Protein AF-0000000080313855 (afdb_homodimer)

pLDDT: mean 73.98, std 28.25, range [21.14, 98.88]

Secondary structure (DSSP, 8-state):
-------SS-HHHHHHHHHHHTTTTT-EETTEEHHHHHHHHHHHHHHHHHHHHHHHHHHHHHHHHHHHHHHHHHHHHHHHHHHHHHTTT-HHHHHHHHHHHHHHHHHHHHS--HHHHHHHSS-----------------------------------------/-------SS-HHHHHHHHHHHTTTTT-EETTEEHHHHHHHHHHHHHHHHHHHHHHHHHHHHHHHHHHHHHHHHHHHHHHHHHHHHHTTT-HHHHHHHHHHHHHHHHHHHHS--HHHHHHHSS-----------------------------------------

Organism: NCBI:txid927083

Foldseek 3Di:
DPPPVPQQDDPVLVVVLVCLVPPVVPPDDPPDHNVVSVVVSVVSVVVVVVVVVVVVVVVVVVVVVVVVVVVVVVVVVVVLVVQCVVCVVPVVSNVVSVVVVVVVVVVVVVPPCPVVVVVVPPPPPPPDPDPPPDPPPPDPPDCPVDPPPPDDPPDDPDDDDDD/DPPPVPQQDDPVLVVVLVCLVPVVVPPDDPPDHNVVSVVVSVVSVVVVVVVVVVVVVVVVVVVVVVVVVVVVVVVVVVVLVVQCVVCVVPVVSNVVSVVVVVVVVVVVVPPPCPVVVVVVPVPPPPDDPDPPPDPPPPDPPPPPPDPPPPDDDDDPPDDDDDD

Solvent-accessible surface area (backbone atoms only — not comparable to full-atom values): 19499 Å² total; per-residue (Å²): 132,78,73,74,72,70,70,84,64,54,68,61,37,48,54,43,49,52,43,24,67,50,89,35,48,88,49,76,51,98,90,46,37,42,68,59,52,51,50,36,50,51,50,31,54,50,29,46,51,49,30,51,50,24,50,51,47,32,52,52,26,50,52,48,33,51,52,32,47,51,52,35,46,52,51,28,53,50,49,50,55,51,48,53,63,72,22,66,89,33,66,74,55,34,51,54,51,50,56,52,51,52,52,45,54,51,49,57,64,65,43,70,58,57,61,51,52,50,56,65,65,42,74,72,73,79,70,76,80,75,77,79,72,74,80,68,83,70,73,82,76,78,78,67,77,70,81,77,78,80,79,76,84,68,84,75,77,82,73,83,71,87,134,132,76,73,73,71,71,71,86,64,53,69,59,38,50,54,43,50,49,43,26,69,49,91,35,46,87,49,76,50,100,91,48,37,41,69,59,53,50,49,37,50,50,51,30,54,51,29,46,51,51,31,52,50,24,51,52,46,32,54,52,27,51,52,47,33,51,52,32,47,51,51,35,45,53,50,28,52,51,49,50,57,52,47,55,64,74,22,66,88,32,68,75,56,33,52,53,49,51,55,50,51,51,52,46,54,51,48,59,65,65,43,69,58,59,61,50,50,51,58,66,63,42,75,73,73,78,70,76,78,76,76,79,71,73,78,69,82,70,71,81,75,77,79,62,81,70,80,77,74,80,82,79,86,72,85,66,87,74,77,88,81,87,129

Radius of gyration: 46.88 Å; Cα contacts (8 Å, |Δi|>4): 183; chains: 2; bounding box: 60×140×154 Å

Sequence (326 aa):
MHDDIRDPVPALAREILDLYRGPLTDVRFPDLDRAILETAEAELIEAQRTLEAAERALEAARAVVAERTATLTAKAQRGLSYAKVFTEDQPELRERVTAIAALASVVRRAEPARDEAAAANAPKKRGRPRKIREEDGGAPLFADGAPSTDLEVDGELADSEAAMHDDIRDPVPALAREILDLYRGPLTDVRFPDLDRAILETAEAELIEAQRTLEAAERALEAARAVVAERTATLTAKAQRGLSYAKVFTEDQPELRERVTAIAALASVVRRAEPARDEAAAANAPKKRGRPRKIREEDGGAPLFADGAPSTDLEVDGELADSEAA

Structure (mmCIF, N/CA/C/O backbone):
data_AF-0000000080313855-model_v1
#
loop_
_entity.id
_entity.type
_entity.pdbx_description
1 polymer 'Uncharacterized protein'
#
loop_
_atom_site.group_PDB
_atom_site.id
_atom_site.type_symbol
_atom_site.label_atom_id
_atom_site.label_alt_id
_atom_site.label_comp_id
_atom_site.label_asym_id
_atom_site.label_entity_id
_atom_site.label_seq_id
_atom_site.pdbx_PDB_ins_code
_atom_site.Cartn_x
_atom_site.Cartn_y
_atom_site.Cartn_z
_atom_site.occupancy
_atom_site.B_iso_or_equiv
_atom_site.auth_seq_id
_atom_site.auth_comp_id
_atom_site.auth_asym_id
_atom_site.auth_atom_id
_atom_site.pdbx_PDB_model_num
ATOM 1 N N . MET A 1 1 ? 0.826 -16.688 16.984 1 27.77 1 MET A N 1
ATOM 2 C CA . MET A 1 1 ? 0.019 -16.156 15.891 1 27.77 1 MET A CA 1
ATOM 3 C C . MET A 1 1 ? 0.63 -16.516 14.539 1 27.77 1 MET A C 1
ATOM 5 O O . MET A 1 1 ? 1.73 -16.062 14.219 1 27.77 1 MET A O 1
ATOM 9 N N . HIS A 1 2 ? 0.758 -17.766 14.242 1 35.75 2 HIS A N 1
ATOM 10 C CA . HIS A 1 2 ? 1.287 -18.391 13.023 1 35.75 2 HIS A CA 1
ATOM 11 C C . HIS A 1 2 ? 0.769 -17.672 11.781 1 35.75 2 HIS A C 1
ATOM 13 O O . HIS A 1 2 ? -0.438 -17.656 11.523 1 35.75 2 HIS A O 1
ATOM 19 N N . ASP A 1 3 ? 1.179 -16.562 11.453 1 40.47 3 ASP A N 1
ATOM 20 C CA . ASP A 1 3 ? 0.863 -15.906 10.188 1 40.47 3 ASP A CA 1
ATOM 21 C C . ASP A 1 3 ? 0.691 -16.938 9.07 1 40.47 3 ASP A C 1
ATOM 23 O O . ASP A 1 3 ? 1.632 -17.656 8.727 1 40.47 3 ASP A O 1
ATOM 27 N N . ASP A 1 4 ? -0.34 -17.719 9.094 1 44.72 4 ASP A N 1
ATOM 28 C CA . ASP A 1 4 ? -0.689 -18.656 8.023 1 44.72 4 ASP A CA 1
ATOM 29 C C . ASP A 1 4 ? -0.249 -18.125 6.664 1 44.72 4 ASP A C 1
ATOM 31 O O . ASP A 1 4 ? -0.925 -17.281 6.074 1 44.72 4 ASP A O 1
ATOM 35 N N . ILE A 1 5 ? 1.008 -17.828 6.609 1 51.75 5 ILE A N 1
ATOM 36 C CA . ILE A 1 5 ? 1.56 -17.344 5.348 1 51.75 5 ILE A CA 1
ATOM 37 C C . ILE A 1 5 ? 1 -18.156 4.188 1 51.75 5 ILE A C 1
ATOM 39 O O . ILE A 1 5 ? 1.322 -19.344 4.043 1 51.75 5 ILE A O 1
ATOM 43 N N . ARG A 1 6 ? -0.208 -17.938 3.801 1 62.41 6 ARG A N 1
ATOM 44 C CA . ARG A 1 6 ? -0.879 -18.578 2.674 1 62.41 6 ARG A CA 1
ATOM 45 C C . ARG A 1 6 ? 0.07 -18.734 1.49 1 62.41 6 ARG A C 1
ATOM 47 O O . ARG A 1 6 ? 0.785 -17.797 1.131 1 62.41 6 ARG A O 1
ATOM 54 N N . ASP A 1 7 ? 0.397 -19.891 1.148 1 81.44 7 ASP A N 1
ATOM 55 C CA . ASP A 1 7 ? 1.161 -20.25 -0.039 1 81.44 7 ASP A CA 1
ATOM 56 C C . ASP A 1 7 ? 0.667 -19.5 -1.27 1 81.44 7 ASP A C 1
ATOM 58 O O . ASP A 1 7 ? -0.501 -19.609 -1.647 1 81.44 7 ASP A O 1
ATOM 62 N N . PRO A 1 8 ? 1.567 -18.734 -1.81 1 89.12 8 PRO A N 1
ATOM 63 C CA . PRO A 1 8 ? 1.152 -17.938 -2.963 1 89.12 8 PRO A CA 1
ATOM 64 C C . PRO A 1 8 ? 0.889 -18.781 -4.207 1 89.12 8 PRO A C 1
ATOM 66 O O . PRO A 1 8 ? 0.303 -18.297 -5.176 1 89.12 8 PRO A O 1
ATOM 69 N N . VAL A 1 9 ? 1.312 -19.969 -4.129 1 95.81 9 VAL A N 1
ATOM 70 C CA . VAL A 1 9 ? 1.218 -20.828 -5.309 1 95.81 9 VAL A CA 1
ATOM 71 C C . VAL A 1 9 ? -0.155 -21.484 -5.359 1 95.81 9 VAL A C 1
ATOM 73 O O . VAL A 1 9 ? -0.553 -22.172 -4.418 1 95.81 9 VAL A O 1
ATOM 76 N N . PRO A 1 10 ? -0.864 -21.281 -6.531 1 93.06 10 PRO A N 1
ATOM 77 C CA . PRO A 1 10 ? -2.18 -21.906 -6.664 1 93.06 10 PRO A CA 1
ATOM 78 C C . PRO A 1 10 ? -2.125 -23.422 -6.527 1 93.06 10 PRO A C 1
ATOM 80 O O . PRO A 1 10 ? -1.121 -24.047 -6.887 1 93.06 10 PRO A O 1
ATOM 83 N N . ALA A 1 11 ? -3.172 -23.969 -6.172 1 91.19 11 ALA A N 1
ATOM 84 C CA . ALA A 1 11 ? -3.238 -25.391 -5.848 1 91.19 11 ALA A CA 1
ATOM 85 C C . ALA A 1 11 ? -2.873 -26.25 -7.051 1 91.19 11 ALA A C 1
ATOM 87 O O . ALA A 1 11 ? -2.078 -27.188 -6.938 1 91.19 11 ALA A O 1
ATOM 88 N N . LEU A 1 12 ? -3.453 -25.969 -8.203 1 91.38 12 LEU A N 1
ATOM 89 C CA . LEU A 1 12 ? -3.148 -26.734 -9.406 1 91.38 12 LEU A CA 1
ATOM 90 C C . LEU A 1 12 ? -1.656 -26.688 -9.719 1 91.38 12 LEU A C 1
ATOM 92 O O . LEU A 1 12 ? -1.043 -27.703 -10.016 1 91.38 12 LEU A O 1
ATOM 96 N N . ALA A 1 13 ? -1.15 -25.469 -9.648 1 95.81 13 ALA A N 1
ATOM 97 C CA . ALA A 1 13 ? 0.263 -25.297 -9.969 1 95.81 13 ALA A CA 1
ATOM 98 C C . ALA A 1 13 ? 1.147 -26.062 -8.992 1 95.81 13 ALA A C 1
ATOM 100 O O . ALA A 1 13 ? 2.162 -26.641 -9.391 1 95.81 13 ALA A O 1
ATOM 101 N N . ARG A 1 14 ? 0.775 -26.172 -7.762 1 95.81 14 ARG A N 1
ATOM 102 C CA . ARG A 1 14 ? 1.522 -26.922 -6.762 1 95.81 14 ARG A CA 1
ATOM 103 C C . ARG A 1 14 ? 1.554 -28.406 -7.109 1 95.81 14 ARG A C 1
ATOM 105 O O . ARG A 1 14 ? 2.607 -29.047 -7.047 1 95.81 14 ARG A O 1
ATOM 112 N N . GLU A 1 15 ? 0.391 -28.859 -7.5 1 95.75 15 GLU A N 1
ATOM 113 C CA . GLU A 1 15 ? 0.298 -30.281 -7.855 1 95.75 15 GLU A CA 1
ATOM 114 C C . GLU A 1 15 ? 1.136 -30.594 -9.094 1 95.75 15 GLU A C 1
ATOM 116 O O . GLU A 1 15 ? 1.811 -31.625 -9.148 1 95.75 15 GLU A O 1
ATOM 121 N N . ILE A 1 16 ? 1.085 -29.672 -10.047 1 97.06 16 ILE A N 1
ATOM 122 C CA . ILE A 1 16 ? 1.832 -29.891 -11.281 1 97.06 16 ILE A CA 1
ATOM 123 C C . ILE A 1 16 ? 3.33 -29.781 -11 1 97.06 16 ILE A C 1
ATOM 125 O O . ILE A 1 16 ? 4.117 -30.578 -11.516 1 97.06 16 ILE A O 1
ATOM 129 N N . LEU A 1 17 ? 3.691 -28.891 -10.18 1 97.62 17 LEU A N 1
ATOM 130 C CA . LEU A 1 17 ? 5.09 -28.75 -9.781 1 97.62 17 LEU A CA 1
ATOM 131 C C . LEU A 1 17 ? 5.578 -30.031 -9.094 1 97.62 17 LEU A C 1
ATOM 133 O O . LEU A 1 17 ? 6.664 -30.531 -9.398 1 97.62 17 LEU A O 1
ATOM 137 N N . ASP A 1 18 ? 4.801 -30.609 -8.234 1 97.38 18 ASP A N 1
ATOM 138 C CA . ASP A 1 18 ? 5.152 -31.844 -7.535 1 97.38 18 ASP A CA 1
ATOM 139 C C . ASP A 1 18 ? 5.301 -33 -8.516 1 97.38 18 ASP A C 1
ATOM 141 O O . ASP A 1 18 ? 6.203 -33.844 -8.375 1 97.38 18 ASP A O 1
ATOM 145 N N . LEU A 1 19 ? 4.441 -33.062 -9.508 1 97.31 19 LEU A N 1
ATOM 146 C CA . LEU A 1 19 ? 4.508 -34.094 -10.531 1 97.31 19 LEU A CA 1
ATOM 147 C C . LEU A 1 19 ? 5.82 -34 -11.305 1 97.31 19 LEU A C 1
ATOM 149 O O . LEU A 1 19 ? 6.5 -35.031 -11.492 1 97.31 19 LEU A O 1
ATOM 153 N N . TYR A 1 20 ? 6.234 -32.812 -11.664 1 97.75 20 TYR A N 1
ATOM 154 C CA . TYR A 1 20 ? 7.418 -32.625 -12.492 1 97.75 20 TYR A CA 1
ATOM 155 C C . TYR A 1 20 ? 8.688 -32.656 -11.656 1 97.75 20 TYR A C 1
ATOM 157 O O . TYR A 1 20 ? 9.781 -32.906 -12.18 1 97.75 20 TYR A O 1
ATOM 165 N N . ARG A 1 21 ? 8.578 -32.531 -10.297 1 97.62 21 ARG A N 1
ATOM 166 C CA . ARG A 1 21 ? 9.711 -32.656 -9.383 1 97.62 21 ARG A CA 1
ATOM 167 C C . ARG A 1 21 ? 9.922 -34.125 -8.992 1 97.62 21 ARG A C 1
ATOM 169 O O . ARG A 1 21 ? 10.992 -34.469 -8.508 1 97.62 21 ARG A O 1
ATOM 176 N N . GLY A 1 22 ? 8.953 -34.906 -9.203 1 96.25 22 GLY A N 1
ATOM 177 C CA . GLY A 1 22 ? 8.984 -36.312 -8.789 1 96.25 22 GLY A CA 1
ATOM 178 C C . GLY A 1 22 ? 9.016 -37.281 -9.961 1 96.25 22 GLY A C 1
ATOM 179 O O . GLY A 1 22 ? 10.062 -37.5 -10.57 1 96.25 22 GLY A O 1
ATOM 180 N N . PRO A 1 23 ? 7.832 -37.781 -10.328 1 95.38 23 PRO A N 1
ATOM 181 C CA . PRO A 1 23 ? 7.773 -38.844 -11.336 1 95.38 23 PRO A CA 1
ATOM 182 C C . PRO A 1 23 ? 8.227 -38.375 -12.719 1 95.38 23 PRO A C 1
ATOM 184 O O . PRO A 1 23 ? 8.719 -39.156 -13.523 1 95.38 23 PRO A O 1
ATOM 187 N N . LEU A 1 24 ? 8.086 -37.062 -12.977 1 96.31 24 LEU A N 1
ATOM 188 C CA . LEU A 1 24 ? 8.398 -36.562 -14.312 1 96.31 24 LEU A CA 1
ATOM 189 C C . LEU A 1 24 ? 9.648 -35.688 -14.281 1 96.31 24 LEU A C 1
ATOM 191 O O . LEU A 1 24 ? 9.805 -34.812 -15.125 1 96.31 24 LEU A O 1
ATOM 195 N N . THR A 1 25 ? 10.484 -35.875 -13.289 1 96.19 25 THR A N 1
ATOM 196 C CA . THR A 1 25 ? 11.641 -35 -13.031 1 96.19 25 THR A CA 1
ATOM 197 C C . THR A 1 25 ? 12.547 -34.938 -14.266 1 96.19 25 THR A C 1
ATOM 199 O O . THR A 1 25 ? 13.133 -33.906 -14.555 1 96.19 25 THR A O 1
ATOM 202 N N . ASP A 1 26 ? 12.594 -36.031 -15.102 1 95.19 26 ASP A N 1
ATOM 203 C CA . ASP A 1 26 ? 13.547 -36.094 -16.203 1 95.19 26 ASP A CA 1
ATOM 204 C C . ASP A 1 26 ? 12.844 -35.938 -17.547 1 95.19 26 ASP A C 1
ATOM 206 O O . ASP A 1 26 ? 13.477 -36.094 -18.594 1 95.19 26 ASP A O 1
ATOM 210 N N . VAL A 1 27 ? 11.539 -35.625 -17.5 1 94.88 27 VAL A N 1
ATOM 211 C CA . VAL A 1 27 ? 10.758 -35.5 -18.719 1 94.88 27 VAL A CA 1
ATOM 212 C C . VAL A 1 27 ? 10.852 -34.062 -19.234 1 94.88 27 VAL A C 1
ATOM 214 O O . VAL A 1 27 ? 10.781 -33.125 -18.453 1 94.88 27 VAL A O 1
ATOM 217 N N . ARG A 1 28 ? 11.07 -33.969 -20.531 1 96.31 28 ARG A N 1
ATOM 218 C CA . ARG A 1 28 ? 11.141 -32.688 -21.203 1 96.31 28 ARG A CA 1
ATOM 219 C C . ARG A 1 28 ? 10.164 -32.625 -22.375 1 96.31 28 ARG A C 1
ATOM 221 O O . ARG A 1 28 ? 10.117 -33.531 -23.203 1 96.31 28 ARG A O 1
ATOM 228 N N . PHE A 1 29 ? 9.375 -31.531 -22.312 1 96.25 29 PHE A N 1
ATOM 229 C CA . PHE A 1 29 ? 8.484 -31.234 -23.438 1 96.25 29 PHE A CA 1
ATOM 230 C C . PHE A 1 29 ? 8.984 -30.031 -24.219 1 96.25 29 PHE A C 1
ATOM 232 O O . PHE A 1 29 ? 9.883 -29.312 -23.766 1 96.25 29 PHE A O 1
ATOM 239 N N . PRO A 1 30 ? 8.594 -29.859 -25.469 1 93.38 30 PRO A N 1
ATOM 240 C CA . PRO A 1 30 ? 9.125 -28.812 -26.344 1 93.38 30 PRO A CA 1
ATOM 241 C C . PRO A 1 30 ? 9.156 -27.453 -25.656 1 93.38 30 PRO A C 1
ATOM 243 O O . PRO A 1 30 ? 10.133 -26.703 -25.797 1 93.38 30 PRO A O 1
ATOM 246 N N . ASP A 1 31 ? 8.117 -27.031 -24.828 1 95.06 31 ASP A N 1
ATOM 247 C CA . ASP A 1 31 ? 8.055 -25.688 -24.266 1 95.06 31 ASP A CA 1
ATOM 248 C C . ASP A 1 31 ? 7.84 -25.719 -22.766 1 95.06 31 ASP A C 1
ATOM 250 O O . ASP A 1 31 ? 7.41 -24.734 -22.156 1 95.06 31 ASP A O 1
ATOM 254 N N . LEU A 1 32 ? 8.164 -26.953 -22.234 1 97.75 32 LEU A N 1
ATOM 255 C CA . LEU A 1 32 ? 7.875 -27.062 -20.812 1 97.75 32 LEU A CA 1
ATOM 256 C C . LEU A 1 32 ? 8.68 -28.188 -20.172 1 97.75 32 LEU A C 1
ATOM 258 O O . LEU A 1 32 ? 8.719 -29.297 -20.703 1 97.75 32 LEU A O 1
ATOM 262 N N . ASP A 1 33 ? 9.344 -27.922 -19.109 1 96.94 33 ASP A N 1
ATOM 263 C CA . ASP A 1 33 ? 9.969 -28.906 -18.25 1 96.94 33 ASP A CA 1
ATOM 264 C C . ASP A 1 33 ? 10 -28.422 -16.797 1 96.94 33 ASP A C 1
ATOM 266 O O . ASP A 1 33 ? 9.391 -27.406 -16.453 1 96.94 33 ASP A O 1
ATOM 270 N N . ARG A 1 34 ? 10.602 -29.172 -15.977 1 97.75 34 ARG A N 1
ATOM 271 C CA . ARG A 1 34 ? 10.656 -28.859 -14.555 1 97.75 34 ARG A CA 1
ATOM 272 C C . ARG A 1 34 ? 11.297 -27.5 -14.32 1 97.75 34 ARG A C 1
ATOM 274 O O . ARG A 1 34 ? 10.781 -26.688 -13.539 1 97.75 34 ARG A O 1
ATOM 281 N N . ALA A 1 35 ? 12.383 -27.219 -15.039 1 98.12 35 ALA A N 1
ATOM 282 C CA . ALA A 1 35 ? 13.125 -25.984 -14.828 1 98.12 35 ALA A CA 1
ATOM 283 C C . ALA A 1 35 ? 12.281 -24.75 -15.18 1 98.12 35 ALA A C 1
ATOM 285 O O . ALA A 1 35 ? 12.344 -23.734 -14.5 1 98.12 35 ALA A O 1
ATOM 286 N N . ILE A 1 36 ? 11.516 -24.828 -16.234 1 98.56 36 ILE A N 1
ATOM 287 C CA . ILE A 1 36 ? 10.648 -23.734 -16.672 1 98.56 36 ILE A CA 1
ATOM 288 C C . ILE A 1 36 ? 9.562 -23.484 -15.625 1 98.56 36 ILE A C 1
ATOM 290 O O . ILE A 1 36 ? 9.281 -22.344 -15.266 1 98.56 36 ILE A O 1
ATOM 294 N N . LEU A 1 37 ? 8.992 -24.516 -15.102 1 98.62 37 LEU A N 1
ATOM 295 C CA . LEU A 1 37 ? 7.965 -24.406 -14.07 1 98.62 37 LEU A CA 1
ATOM 296 C C . LEU A 1 37 ? 8.547 -23.828 -12.789 1 98.62 37 LEU A C 1
ATOM 298 O O . LEU A 1 37 ? 7.938 -22.953 -12.172 1 98.62 37 LEU A O 1
ATOM 302 N N . GLU A 1 38 ? 9.703 -24.266 -12.43 1 98.5 38 GLU A N 1
ATOM 303 C CA . GLU A 1 38 ? 10.344 -23.797 -11.211 1 98.5 38 GLU A CA 1
ATOM 304 C C . GLU A 1 38 ? 10.742 -22.328 -11.328 1 98.5 38 GLU A C 1
ATOM 306 O O . GLU A 1 38 ? 10.68 -21.578 -10.344 1 98.5 38 GLU A O 1
ATOM 311 N N . THR A 1 39 ? 11.117 -21.938 -12.508 1 98.69 39 THR A N 1
ATOM 312 C CA . THR A 1 39 ? 11.438 -20.531 -12.727 1 98.69 39 THR A CA 1
ATOM 313 C C . THR A 1 39 ? 10.188 -19.672 -12.562 1 98.69 39 THR A C 1
ATOM 315 O O . THR A 1 39 ? 10.234 -18.609 -11.914 1 98.69 39 THR A O 1
ATOM 318 N N . ALA A 1 40 ? 9.109 -20.156 -13.102 1 98.62 40 ALA A N 1
ATOM 319 C CA . ALA A 1 40 ? 7.852 -19.422 -12.969 1 98.62 40 ALA A CA 1
ATOM 320 C C . ALA A 1 40 ? 7.406 -19.359 -11.516 1 98.62 40 ALA A C 1
ATOM 322 O O . ALA A 1 40 ? 6.91 -18.312 -11.055 1 98.62 40 ALA A O 1
ATOM 323 N N . GLU A 1 41 ? 7.57 -20.391 -10.797 1 98.5 41 GLU A N 1
ATOM 324 C CA . GLU A 1 41 ? 7.27 -20.422 -9.375 1 98.5 41 GLU A CA 1
ATOM 325 C C . GLU A 1 41 ? 8.117 -19.391 -8.609 1 98.5 41 GLU A C 1
ATOM 327 O O . GLU A 1 41 ? 7.598 -18.641 -7.793 1 98.5 41 GLU A O 1
ATOM 332 N N . ALA A 1 42 ? 9.375 -19.406 -8.914 1 98.56 42 ALA A N 1
ATOM 333 C CA . ALA A 1 42 ? 10.305 -18.5 -8.25 1 98.56 42 ALA A CA 1
ATOM 334 C C . ALA A 1 42 ? 9.938 -17.047 -8.531 1 98.56 42 ALA A C 1
ATOM 336 O O . ALA A 1 42 ? 10.031 -16.188 -7.645 1 98.56 42 ALA A O 1
ATOM 337 N N . GLU A 1 43 ? 9.555 -16.812 -9.75 1 98.75 43 GLU A N 1
ATOM 338 C CA . GLU A 1 43 ? 9.148 -15.453 -10.117 1 98.75 43 GLU A CA 1
ATOM 339 C C . GLU A 1 43 ? 7.914 -15.016 -9.336 1 98.75 43 GLU A C 1
ATOM 341 O O . GLU A 1 43 ? 7.816 -13.859 -8.922 1 98.75 43 GLU A O 1
ATOM 346 N N . LEU A 1 44 ? 6.988 -15.93 -9.102 1 98.69 44 LEU A N 1
ATOM 347 C CA . LEU A 1 44 ? 5.793 -15.609 -8.328 1 98.69 44 LEU A CA 1
ATOM 348 C C . LEU A 1 44 ? 6.148 -15.344 -6.871 1 98.69 44 LEU A C 1
ATOM 350 O O . LEU A 1 44 ? 5.645 -14.391 -6.27 1 98.69 44 LEU A O 1
ATOM 354 N N . ILE A 1 45 ? 7 -16.109 -6.355 1 98.31 45 ILE A N 1
ATOM 355 C CA . ILE A 1 45 ? 7.402 -15.969 -4.961 1 98.31 45 ILE A CA 1
ATOM 356 C C . ILE A 1 45 ? 8.109 -14.633 -4.766 1 98.31 45 ILE A C 1
ATOM 358 O O . ILE A 1 45 ? 7.855 -13.922 -3.791 1 98.31 45 ILE A O 1
ATOM 362 N N . GLU A 1 46 ? 8.906 -14.266 -5.758 1 98.44 46 GLU A N 1
ATOM 363 C CA . GLU A 1 46 ? 9.602 -12.984 -5.699 1 98.44 46 GLU A CA 1
ATOM 364 C C . GLU A 1 46 ? 8.617 -11.82 -5.801 1 98.44 46 GLU A C 1
ATOM 366 O O . GLU A 1 46 ? 8.758 -10.82 -5.102 1 98.44 46 GLU A O 1
ATOM 371 N N . ALA A 1 47 ? 7.672 -12 -6.656 1 98.56 47 ALA A N 1
ATOM 372 C CA . ALA A 1 47 ? 6.648 -10.969 -6.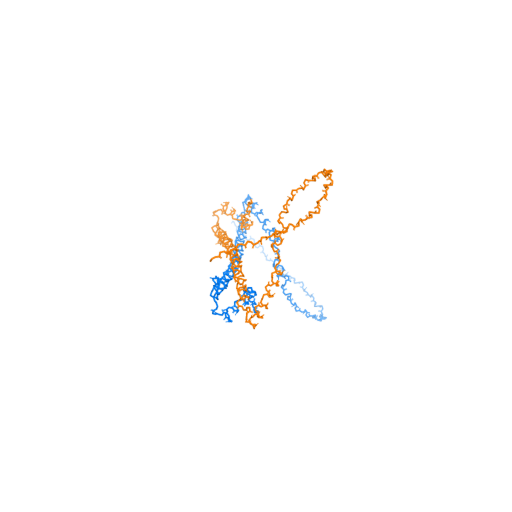797 1 98.56 47 ALA A CA 1
ATOM 373 C C . ALA A 1 47 ? 5.863 -10.789 -5.5 1 98.56 47 ALA A C 1
ATOM 375 O O . ALA A 1 47 ? 5.539 -9.664 -5.113 1 98.56 47 ALA A O 1
ATOM 376 N N . GLN A 1 48 ? 5.625 -11.875 -4.855 1 98.25 48 GLN A N 1
ATOM 377 C CA . GLN A 1 48 ? 4.895 -11.828 -3.592 1 98.25 48 GLN A CA 1
ATOM 378 C C . GLN A 1 48 ? 5.707 -11.109 -2.516 1 98.25 48 GLN A C 1
ATOM 380 O O . GLN A 1 48 ? 5.156 -10.359 -1.713 1 98.25 48 GLN A O 1
ATOM 385 N N . ARG A 1 49 ? 6.949 -11.375 -2.52 1 98.31 49 ARG A N 1
ATOM 386 C CA . ARG A 1 49 ? 7.828 -10.688 -1.577 1 98.31 49 ARG A CA 1
ATOM 387 C C . ARG A 1 49 ? 7.828 -9.18 -1.828 1 98.31 49 ARG A C 1
ATOM 389 O O . ARG A 1 49 ? 7.777 -8.391 -0.884 1 98.31 49 ARG A O 1
ATOM 396 N N . THR A 1 50 ? 7.855 -8.789 -3.053 1 98.62 50 THR A N 1
ATOM 397 C CA . THR A 1 50 ? 7.801 -7.379 -3.426 1 98.62 50 THR A CA 1
ATOM 398 C C . THR A 1 50 ? 6.48 -6.754 -2.986 1 98.62 50 THR A C 1
ATOM 400 O O . THR A 1 50 ? 6.453 -5.613 -2.523 1 98.62 50 THR A O 1
ATOM 403 N N . LEU A 1 51 ? 5.41 -7.488 -3.139 1 98.69 51 LEU A N 1
ATOM 404 C CA . LEU A 1 51 ? 4.094 -7.023 -2.709 1 98.69 51 LEU A CA 1
ATOM 405 C C . LEU A 1 51 ? 4.066 -6.785 -1.202 1 98.69 51 LEU A C 1
ATOM 407 O O . LEU A 1 51 ? 3.59 -5.746 -0.74 1 98.69 51 LEU A O 1
ATOM 411 N N . GLU A 1 52 ? 4.637 -7.664 -0.495 1 98 52 GLU A N 1
ATOM 412 C CA . GLU A 1 52 ? 4.668 -7.551 0.96 1 98 52 GLU A CA 1
ATOM 413 C C . GLU A 1 52 ? 5.5 -6.352 1.402 1 98 52 GLU A C 1
ATOM 415 O O . GLU A 1 52 ? 5.113 -5.629 2.326 1 98 52 GLU A O 1
ATOM 420 N N . ALA A 1 53 ? 6.551 -6.145 0.699 1 98.69 53 ALA A N 1
ATOM 421 C CA . ALA A 1 53 ? 7.398 -4.992 0.997 1 98.69 53 ALA A CA 1
ATOM 422 C C . ALA A 1 53 ? 6.672 -3.684 0.7 1 98.69 53 ALA A C 1
ATOM 424 O O . ALA A 1 53 ? 6.777 -2.719 1.461 1 98.69 53 ALA A O 1
ATOM 425 N N . ALA A 1 54 ? 5.965 -3.703 -0.381 1 98.75 54 ALA A N 1
ATOM 426 C CA . ALA A 1 54 ? 5.191 -2.52 -0.748 1 98.75 54 ALA A CA 1
ATOM 427 C C . ALA A 1 54 ? 4.094 -2.242 0.275 1 98.75 54 ALA A C 1
ATOM 429 O O . ALA A 1 54 ? 3.812 -1.086 0.599 1 98.75 54 ALA A O 1
ATOM 430 N N . GLU A 1 55 ? 3.504 -3.285 0.784 1 98.75 55 GLU A N 1
ATOM 431 C CA . GLU A 1 55 ? 2.482 -3.15 1.818 1 98.75 55 GLU A CA 1
ATOM 432 C C . GLU A 1 55 ? 3.062 -2.545 3.094 1 98.75 55 GLU A C 1
ATOM 434 O O . GLU A 1 55 ? 2.477 -1.631 3.676 1 98.75 55 GLU A O 1
ATOM 439 N N . ARG A 1 56 ? 4.199 -3.016 3.455 1 98.75 56 ARG A N 1
ATOM 440 C CA . ARG A 1 56 ? 4.859 -2.49 4.645 1 98.75 56 ARG A CA 1
ATOM 441 C C . ARG A 1 56 ? 5.266 -1.034 4.445 1 98.75 56 ARG A C 1
ATOM 443 O O . ARG A 1 56 ? 5.129 -0.215 5.355 1 98.75 56 ARG A O 1
ATOM 450 N N . ALA A 1 57 ? 5.707 -0.725 3.254 1 98.81 57 ALA A N 1
ATOM 451 C CA . ALA A 1 57 ? 6.105 0.645 2.943 1 98.81 57 ALA A CA 1
ATOM 452 C C . ALA A 1 57 ? 4.914 1.595 3.02 1 98.81 57 ALA A C 1
ATOM 454 O O . ALA A 1 57 ? 5.039 2.719 3.512 1 98.81 57 ALA A O 1
ATOM 455 N N . LEU A 1 58 ? 3.764 1.137 2.555 1 98.81 58 LEU A N 1
ATOM 456 C CA . LEU A 1 58 ? 2.551 1.948 2.605 1 98.81 58 LEU A CA 1
ATOM 457 C C . LEU A 1 58 ? 2.146 2.23 4.047 1 98.81 58 LEU A C 1
ATOM 459 O O . LEU A 1 58 ? 1.805 3.363 4.391 1 98.81 58 LEU A O 1
ATOM 463 N N . GLU A 1 59 ? 2.238 1.219 4.812 1 98.56 59 GLU A N 1
ATOM 464 C CA . GLU A 1 59 ? 1.88 1.38 6.219 1 98.56 59 GLU A CA 1
ATOM 465 C C . GLU A 1 59 ? 2.83 2.346 6.922 1 98.56 59 GLU A C 1
ATOM 467 O O . GLU A 1 59 ? 2.393 3.211 7.684 1 98.56 59 GLU A O 1
ATOM 472 N N . ALA A 1 60 ? 4.051 2.256 6.637 1 98.81 60 ALA A N 1
ATOM 473 C CA . ALA A 1 60 ? 5.047 3.152 7.223 1 98.81 60 ALA A CA 1
ATOM 474 C C . ALA A 1 60 ? 4.82 4.594 6.766 1 98.81 60 ALA A C 1
ATOM 476 O O . ALA A 1 60 ? 4.914 5.523 7.57 1 98.81 60 ALA A O 1
ATOM 477 N N . ALA A 1 61 ? 4.5 4.703 5.508 1 98.81 61 ALA A N 1
ATOM 478 C CA . ALA A 1 61 ? 4.262 6.035 4.961 1 98.81 61 ALA A CA 1
ATOM 479 C C . ALA A 1 61 ? 3.035 6.68 5.594 1 98.81 61 ALA A C 1
ATOM 481 O O . ALA A 1 61 ? 3.037 7.879 5.891 1 98.81 61 ALA A O 1
ATOM 482 N N . ARG A 1 62 ? 2.049 5.934 5.84 1 98.75 62 ARG A N 1
ATOM 483 C CA . ARG A 1 62 ? 0.846 6.422 6.508 1 98.75 62 ARG A CA 1
ATOM 484 C C . ARG A 1 62 ? 1.165 6.922 7.914 1 98.75 62 ARG A C 1
ATOM 486 O O . ARG A 1 62 ? 0.674 7.973 8.328 1 98.75 62 ARG A O 1
ATOM 493 N N . ALA A 1 63 ? 1.967 6.172 8.57 1 98.75 63 ALA A N 1
ATOM 494 C CA . ALA A 1 63 ? 2.354 6.551 9.922 1 98.75 63 ALA A CA 1
ATOM 495 C C . ALA A 1 63 ? 3.131 7.867 9.93 1 98.75 63 ALA A C 1
ATOM 497 O O . ALA A 1 63 ? 2.926 8.711 10.797 1 98.75 63 ALA A O 1
ATOM 498 N N . VAL A 1 64 ? 3.926 8.055 8.961 1 98.88 64 VAL A N 1
ATOM 499 C CA . VAL A 1 64 ? 4.734 9.266 8.875 1 98.88 64 VAL A CA 1
ATOM 500 C C . VAL A 1 64 ? 3.838 10.461 8.578 1 98.88 64 VAL A C 1
ATOM 502 O O . VAL A 1 64 ? 4.012 11.531 9.172 1 98.88 64 VAL A O 1
ATOM 505 N N . VAL A 1 65 ? 2.848 10.305 7.688 1 98.5 65 VAL A N 1
ATOM 506 C CA . VAL A 1 65 ? 1.907 11.383 7.387 1 98.5 65 VAL A CA 1
ATOM 507 C C . VAL A 1 65 ? 1.143 11.766 8.656 1 98.5 65 VAL A C 1
ATOM 509 O O . VAL A 1 65 ? 0.972 12.953 8.945 1 98.5 65 VAL A O 1
ATOM 512 N N . ALA A 1 66 ? 0.79 10.789 9.414 1 97.94 66 ALA A N 1
ATOM 513 C CA . ALA A 1 66 ? 0.062 11.047 10.648 1 97.94 66 ALA A CA 1
ATOM 514 C C . ALA A 1 66 ? 0.923 11.828 11.641 1 97.94 66 ALA A C 1
ATOM 516 O O . ALA A 1 66 ? 0.46 12.797 12.25 1 97.94 66 ALA A O 1
ATOM 517 N N . GLU A 1 67 ? 2.082 11.383 11.75 1 98.62 67 GLU A N 1
ATOM 518 C CA . GLU A 1 67 ? 3.014 12.039 12.664 1 98.62 67 GLU A CA 1
ATOM 519 C C . GLU A 1 67 ? 3.285 13.477 12.242 1 98.62 67 GLU A C 1
ATOM 521 O O . GLU A 1 67 ? 3.279 14.391 13.07 1 98.62 67 GLU A O 1
ATOM 526 N N . ARG A 1 68 ? 3.473 13.703 10.961 1 98.69 68 ARG A N 1
ATOM 527 C CA . ARG A 1 68 ? 3.758 15.039 10.445 1 98.69 68 ARG A CA 1
ATOM 528 C C . ARG A 1 68 ? 2.529 15.938 10.547 1 98.69 68 ARG A C 1
ATOM 530 O O . ARG A 1 68 ? 2.65 17.141 10.82 1 98.69 68 ARG A O 1
ATOM 537 N N . THR A 1 69 ? 1.417 15.352 10.359 1 97.88 69 THR A N 1
ATOM 538 C CA . THR A 1 69 ? 0.167 16.094 10.508 1 97.88 69 THR A CA 1
ATOM 539 C C . THR A 1 69 ? -0.015 16.562 11.945 1 97.88 69 THR A C 1
ATOM 541 O O . THR A 1 69 ? -0.334 17.734 12.18 1 97.88 69 THR A O 1
ATOM 544 N N . ALA A 1 70 ? 0.258 15.688 12.844 1 97.44 70 ALA A N 1
ATOM 545 C CA . ALA A 1 70 ? 0.142 16.016 14.266 1 97.44 70 ALA A CA 1
ATOM 546 C C . ALA A 1 70 ? 1.14 17.109 14.656 1 97.44 70 ALA A C 1
ATOM 548 O O . ALA A 1 70 ? 0.802 18.031 15.398 1 97.44 70 ALA A O 1
ATOM 549 N N . THR A 1 71 ? 2.279 17 14.164 1 98.31 71 THR A N 1
ATOM 550 C CA . THR A 1 71 ? 3.33 17.969 14.469 1 98.31 71 THR A CA 1
ATOM 551 C C . THR A 1 71 ? 2.959 19.344 13.945 1 98.31 71 THR A C 1
ATOM 553 O O . THR A 1 71 ? 3.057 20.344 14.672 1 98.31 71 THR A O 1
ATOM 556 N N . LEU A 1 72 ? 2.453 19.422 12.711 1 98.19 72 LEU A N 1
ATOM 557 C CA . LEU A 1 72 ? 2.053 20.688 12.125 1 98.19 72 LEU A CA 1
ATOM 558 C C . LEU A 1 72 ? 0.854 21.281 12.867 1 98.19 72 LEU A C 1
ATOM 560 O O . LEU A 1 72 ? 0.81 22.484 13.141 1 98.19 72 LEU A O 1
ATOM 564 N N . THR A 1 73 ? -0.036 20.438 13.227 1 96.19 73 THR A N 1
ATOM 565 C CA . THR A 1 73 ? -1.23 20.875 13.945 1 96.19 73 THR A CA 1
ATOM 566 C C . THR A 1 73 ? -0.866 21.438 15.312 1 96.19 73 THR A C 1
ATOM 568 O O . THR A 1 73 ? -1.38 22.484 15.719 1 96.19 73 THR A O 1
ATOM 571 N N . ALA A 1 74 ? 0.018 20.797 15.984 1 96.81 74 ALA A N 1
ATOM 572 C CA . ALA A 1 74 ? 0.462 21.266 17.297 1 96.81 74 ALA A CA 1
ATOM 573 C C . ALA A 1 74 ? 1.164 22.609 17.188 1 96.81 74 ALA A C 1
ATOM 575 O O . ALA A 1 74 ? 0.918 23.516 18 1 96.81 74 ALA A O 1
ATOM 576 N N . LYS A 1 75 ? 1.938 22.781 16.234 1 98.12 75 LYS A N 1
ATOM 577 C CA . LYS A 1 75 ? 2.637 24.031 16.031 1 98.12 75 LYS A CA 1
ATOM 578 C C . LYS A 1 75 ? 1.664 25.141 15.625 1 98.12 75 LYS A C 1
ATOM 580 O O . LYS A 1 75 ? 1.795 26.281 16.078 1 98.12 75 LYS A O 1
ATOM 585 N N . ALA A 1 76 ? 0.695 24.75 14.805 1 97.38 76 ALA A N 1
ATOM 586 C CA . ALA A 1 76 ? -0.329 25.703 14.414 1 97.38 76 ALA A CA 1
ATOM 587 C C . ALA A 1 76 ? -1.129 26.188 15.625 1 97.38 76 ALA A C 1
ATOM 589 O O . ALA A 1 76 ? -1.423 27.375 15.75 1 97.38 76 ALA A O 1
ATOM 590 N N . GLN A 1 77 ? -1.418 25.281 16.484 1 95.5 77 GLN A N 1
ATOM 591 C CA . GLN A 1 77 ? -2.152 25.609 17.703 1 95.5 77 GLN A CA 1
ATOM 592 C C . GLN A 1 77 ? -1.334 26.547 18.594 1 95.5 77 GLN A C 1
ATOM 594 O O . GLN A 1 77 ? -1.865 27.5 19.156 1 95.5 77 GLN A O 1
ATOM 599 N N . ARG A 1 78 ? -0.121 26.297 18.703 1 97.12 78 ARG A N 1
ATOM 600 C CA . ARG A 1 78 ? 0.777 27.188 19.438 1 97.12 78 ARG A CA 1
ATOM 601 C C . ARG A 1 78 ? 0.854 28.562 18.797 1 97.12 78 ARG A C 1
ATOM 603 O O . ARG A 1 78 ? 0.782 29.578 19.484 1 97.12 78 ARG A O 1
ATOM 610 N N . GLY A 1 79 ? 0.909 28.5 17.469 1 97.12 79 GLY A N 1
ATOM 611 C CA . GLY A 1 79 ? 0.915 29.75 16.734 1 97.12 79 GLY A CA 1
ATOM 612 C C . GLY A 1 79 ? -0.345 30.562 16.938 1 97.12 79 GLY A C 1
ATOM 613 O O . GLY A 1 79 ? -0.284 31.797 17.047 1 97.12 79 GLY A O 1
ATOM 614 N N . LEU A 1 80 ? -1.412 29.906 16.984 1 96.44 80 LEU A N 1
ATOM 615 C CA . LEU A 1 80 ? -2.682 30.562 17.25 1 96.44 80 LEU A CA 1
ATOM 616 C C . LEU A 1 80 ? -2.68 31.203 18.641 1 96.44 80 LEU A C 1
ATOM 618 O O . LEU A 1 80 ? -3.113 32.344 18.812 1 96.44 80 LEU A O 1
ATOM 622 N N . SER A 1 81 ? -2.16 30.453 19.641 1 95.94 81 SER A N 1
ATOM 623 C CA . SER A 1 81 ? -2.102 30.953 21.016 1 95.94 81 SER A CA 1
ATOM 624 C C . SER A 1 81 ? -1.222 32.188 21.125 1 95.94 81 SER A C 1
ATOM 626 O O . SER A 1 81 ? -1.603 33.156 21.766 1 95.94 81 SER A O 1
ATOM 628 N N . TYR A 1 82 ? -0.103 32.156 20.469 1 97.62 82 TYR A N 1
ATOM 629 C CA . TYR A 1 82 ? 0.798 33.312 20.453 1 97.62 82 TYR A CA 1
ATOM 630 C C . TYR A 1 82 ? 0.158 34.5 19.75 1 97.62 82 TYR A C 1
ATOM 632 O O . TYR A 1 82 ? 0.226 35.625 20.25 1 97.62 82 TYR A O 1
ATOM 640 N N . ALA A 1 83 ? -0.491 34.25 18.641 1 96.62 83 ALA A N 1
ATOM 641 C CA . ALA A 1 83 ? -1.117 35.312 17.859 1 96.62 83 ALA A CA 1
ATOM 642 C C . ALA A 1 83 ? -2.23 36 18.641 1 96.62 83 ALA A C 1
ATOM 644 O O . ALA A 1 83 ? -2.395 37.219 18.562 1 96.62 83 ALA A O 1
ATOM 645 N N . LYS A 1 84 ? -2.961 35.219 19.406 1 95.94 84 LYS A N 1
ATOM 646 C CA . LYS A 1 84 ? -4.027 35.781 20.234 1 95.94 84 LYS A CA 1
ATOM 647 C C . LYS A 1 84 ? -3.486 36.812 21.203 1 95.94 84 LYS A C 1
ATOM 649 O O . LYS A 1 84 ? -4.066 37.906 21.359 1 95.94 84 LYS A O 1
ATOM 654 N N . VAL A 1 85 ? -2.344 36.531 21.781 1 96 85 VAL A N 1
ATOM 655 C CA . VAL A 1 85 ? -1.729 37.406 22.766 1 96 85 VAL A CA 1
ATOM 656 C C . VAL A 1 85 ? -1.091 38.594 22.078 1 96 85 VAL A C 1
ATOM 658 O O . VAL A 1 85 ? -1.303 39.75 22.469 1 96 85 VAL A O 1
ATOM 661 N N . PHE A 1 86 ? -0.447 38.406 20.969 1 95.94 86 PHE A N 1
ATOM 662 C CA . PHE A 1 86 ? 0.313 39.438 20.25 1 95.94 86 PHE A CA 1
ATOM 663 C C . PHE A 1 86 ? -0.617 40.469 19.656 1 95.94 86 PHE A C 1
ATOM 665 O O . PHE A 1 86 ? -0.264 41.656 19.594 1 95.94 86 PHE A O 1
ATOM 672 N N . THR A 1 87 ? -1.814 40.031 19.281 1 95 87 THR A N 1
ATOM 673 C CA . THR A 1 87 ? -2.666 40.906 18.516 1 95 87 THR A CA 1
ATOM 674 C C . THR A 1 87 ? -3.729 41.562 19.406 1 95 87 THR A C 1
ATOM 676 O O . THR A 1 87 ? -4.645 42.219 18.922 1 95 87 THR A O 1
ATOM 679 N N . GLU A 1 88 ? -3.65 41.375 20.641 1 93.19 88 GLU A N 1
ATOM 680 C CA . GLU A 1 88 ? -4.645 41.844 21.594 1 93.19 88 GLU A CA 1
ATOM 681 C C . GLU A 1 88 ? -4.902 43.344 21.391 1 93.19 88 GLU A C 1
ATOM 683 O O . GLU A 1 88 ? -6.043 43.812 21.5 1 93.19 88 GLU A O 1
ATOM 688 N N . ASP A 1 89 ? -3.861 44.156 21.047 1 93.81 89 ASP A N 1
ATOM 689 C CA . ASP A 1 89 ? -3.975 45.594 20.922 1 93.81 89 ASP A CA 1
ATOM 690 C C . ASP A 1 89 ? -4.078 46.031 19.469 1 93.81 89 ASP A C 1
ATOM 692 O O . ASP A 1 89 ? -3.928 47.219 19.141 1 93.81 89 ASP A O 1
ATOM 696 N N . GLN A 1 90 ? -4.273 45.031 18.578 1 94.31 90 GLN A N 1
ATOM 697 C CA . GLN A 1 90 ? -4.414 45.281 17.156 1 94.31 90 GLN A CA 1
ATOM 698 C C . GLN A 1 90 ? -5.785 44.844 16.656 1 94.31 90 GLN A C 1
ATOM 700 O O . GLN A 1 90 ? -5.957 43.688 16.25 1 94.31 90 GLN A O 1
ATOM 705 N N . PRO A 1 91 ? -6.691 45.719 16.688 1 93 91 PRO A N 1
ATOM 706 C CA . PRO A 1 91 ? -8.094 45.375 16.484 1 93 91 PRO A CA 1
ATOM 707 C C . PRO A 1 91 ? -8.328 44.594 15.18 1 93 91 PRO A C 1
ATOM 709 O O . PRO A 1 91 ? -9.055 43.594 15.172 1 93 91 PRO A O 1
ATOM 712 N N . GLU A 1 92 ? -7.766 45.094 14.062 1 91.31 92 GLU A N 1
ATOM 713 C CA . GLU A 1 92 ? -7.992 44.438 12.789 1 91.31 92 GLU A CA 1
ATOM 714 C C . GLU A 1 92 ? -7.41 43.031 12.789 1 91.31 92 GLU A C 1
ATOM 716 O O . GLU A 1 92 ? -8.055 42.062 12.328 1 91.31 92 GLU A O 1
ATOM 721 N N . LEU A 1 93 ? -6.25 42.844 13.336 1 94.31 93 LEU A N 1
ATOM 722 C CA . LEU A 1 93 ? -5.59 41.531 13.383 1 94.31 93 LEU A CA 1
ATOM 723 C C . LEU A 1 93 ? -6.254 40.625 14.422 1 94.31 93 LEU A C 1
ATOM 725 O O . LEU A 1 93 ? -6.348 39.438 14.219 1 94.31 93 LEU A O 1
ATOM 729 N N . ARG A 1 94 ? -6.676 41.25 15.438 1 94.81 94 ARG A N 1
ATOM 730 C CA . ARG A 1 94 ? -7.379 40.5 16.469 1 94.81 94 ARG A CA 1
ATOM 731 C C . ARG A 1 94 ? -8.648 39.875 15.922 1 94.81 94 ARG A C 1
ATOM 733 O O . ARG A 1 94 ? -8.984 38.719 16.266 1 94.81 94 ARG A O 1
ATOM 740 N N . GLU A 1 95 ? -9.336 40.594 15.102 1 94.5 95 GLU A N 1
ATOM 741 C CA . GLU A 1 95 ? -10.539 40.031 14.484 1 94.5 95 GLU A CA 1
ATOM 742 C C . GLU A 1 95 ? -10.219 38.844 13.594 1 94.5 95 GLU A C 1
ATOM 744 O O . GLU A 1 95 ? -10.938 37.844 13.609 1 94.5 95 GLU A O 1
ATOM 749 N N . ARG A 1 96 ? -9.203 38.969 12.859 1 94 96 ARG A N 1
ATOM 750 C CA . ARG A 1 96 ? -8.781 37.875 11.992 1 94 96 ARG A CA 1
ATOM 751 C C . ARG A 1 96 ? -8.391 36.656 12.805 1 94 96 ARG A C 1
ATOM 753 O O . ARG A 1 96 ? -8.781 35.531 12.477 1 94 96 ARG A O 1
ATOM 760 N N . VAL A 1 97 ? -7.645 36.781 13.852 1 96 97 VAL A N 1
ATOM 761 C CA . VAL A 1 97 ? -7.18 35.719 14.703 1 96 97 VAL A CA 1
ATOM 762 C C . VAL A 1 97 ? -8.375 35.031 15.383 1 96 97 VAL A C 1
ATOM 764 O O . VAL A 1 97 ? -8.414 33.812 15.508 1 96 97 VAL A O 1
ATOM 767 N N . THR A 1 98 ? -9.328 35.875 15.781 1 93.94 98 THR A N 1
ATOM 768 C CA . THR A 1 98 ? -10.531 35.344 16.406 1 93.94 98 THR A CA 1
ATOM 769 C C . THR A 1 98 ? -11.32 34.5 15.43 1 93.94 98 THR A C 1
ATOM 771 O O . THR A 1 98 ? -11.867 33.438 15.812 1 93.94 98 THR A O 1
ATOM 774 N N . ALA A 1 99 ? -11.375 34.875 14.211 1 92 99 ALA A N 1
ATOM 775 C CA . ALA A 1 99 ? -12.047 34.094 13.18 1 92 99 ALA A CA 1
ATOM 776 C C . ALA A 1 99 ? -11.359 32.75 12.977 1 92 99 ALA A C 1
ATOM 778 O O . ALA A 1 99 ? -12.023 31.719 12.812 1 92 99 ALA A O 1
ATOM 779 N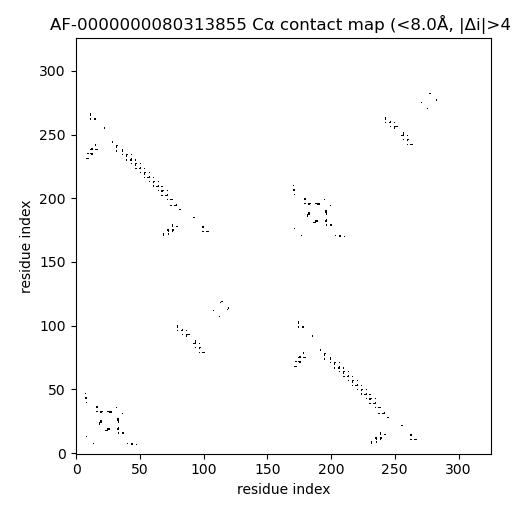 N . ILE A 1 100 ? -10.062 32.75 13 1 93.75 100 ILE A N 1
ATOM 780 C CA . ILE A 1 100 ? -9.281 31.516 12.844 1 93.75 100 ILE A CA 1
ATOM 781 C C . ILE A 1 100 ? -9.531 30.594 14.039 1 93.75 100 ILE A C 1
ATOM 783 O O . ILE A 1 100 ? -9.695 29.391 13.867 1 93.75 100 ILE A O 1
ATOM 787 N N . ALA A 1 101 ? -9.547 31.156 15.18 1 91 101 ALA A N 1
ATOM 788 C CA . ALA A 1 101 ? -9.766 30.391 16.406 1 91 101 ALA A CA 1
ATOM 789 C C . ALA A 1 101 ? -11.125 29.703 16.391 1 91 101 ALA A C 1
ATOM 791 O O . ALA A 1 101 ? -11.273 28.594 16.906 1 91 101 ALA A O 1
ATOM 792 N N . ALA A 1 102 ? -12.023 30.391 15.766 1 87.5 102 ALA A N 1
ATOM 793 C CA . ALA A 1 102 ? -13.359 29.828 15.656 1 87.5 102 ALA A CA 1
ATOM 794 C C . ALA A 1 102 ? -13.352 28.578 14.781 1 87.5 102 ALA A C 1
ATOM 796 O O . ALA A 1 102 ? -14.055 27.594 15.07 1 87.5 102 ALA A O 1
ATOM 797 N N . LEU A 1 103 ? -12.594 28.562 13.812 1 79.75 103 LEU A N 1
ATOM 798 C CA . LEU A 1 103 ? -12.422 27.391 12.945 1 79.75 103 LEU A CA 1
ATOM 799 C C . LEU A 1 103 ? -11.805 26.234 13.711 1 79.75 103 LEU A C 1
ATOM 801 O O . LEU A 1 103 ? -12.203 25.078 13.531 1 79.75 103 LEU A O 1
ATOM 805 N N . ALA A 1 104 ? -10.844 26.516 14.492 1 79.94 104 ALA A N 1
ATOM 806 C CA . ALA A 1 104 ? -10.164 25.5 15.289 1 79.94 104 ALA A CA 1
ATOM 807 C C . ALA A 1 104 ? -11.133 24.812 16.234 1 79.94 104 ALA A C 1
ATOM 809 O O . ALA A 1 104 ? -11.039 23.594 16.438 1 79.94 104 ALA A O 1
ATOM 810 N N . SER A 1 105 ? -12.023 25.594 16.75 1 78.62 105 SER A N 1
ATOM 811 C CA . SER A 1 105 ? -13.008 25.062 17.703 1 78.62 105 SER A CA 1
ATOM 812 C C . SER A 1 105 ? -13.977 24.109 17.016 1 78.62 105 SER A C 1
ATOM 814 O O . SER A 1 105 ? -14.375 23.094 17.578 1 78.62 105 SER A O 1
ATOM 816 N N . VAL A 1 106 ? -14.266 24.312 15.82 1 70.25 106 VAL A N 1
ATOM 817 C CA . VAL A 1 106 ? -15.172 23.484 15.039 1 70.25 106 VAL A CA 1
ATOM 818 C C . VAL A 1 106 ? -14.508 22.141 14.711 1 70.25 106 VAL A C 1
ATOM 820 O O . VAL A 1 106 ? -15.133 21.094 14.828 1 70.25 106 VAL A O 1
ATOM 823 N N . VAL A 1 107 ? -13.273 22.219 14.383 1 67.31 107 VAL A N 1
ATOM 824 C CA . VAL A 1 107 ? -12.523 21.031 14.008 1 67.31 107 VAL A CA 1
ATOM 825 C C . VAL A 1 107 ? -12.336 20.141 15.234 1 67.31 107 VAL A C 1
ATOM 827 O O . VAL A 1 107 ? -12.477 18.906 15.148 1 67.31 107 VAL A O 1
ATOM 830 N N . ARG A 1 108 ? -11.992 20.688 16.266 1 67.25 108 ARG A N 1
ATOM 831 C CA . ARG A 1 108 ? -11.836 19.938 17.516 1 67.25 108 ARG A CA 1
ATOM 832 C C . ARG A 1 108 ? -13.133 19.234 17.891 1 67.25 108 ARG A C 1
ATOM 834 O O . ARG A 1 108 ? -13.117 18.094 18.359 1 67.25 108 ARG A O 1
ATOM 841 N N . ARG A 1 109 ? -14.188 19.938 17.641 1 60.94 109 ARG A N 1
ATOM 842 C CA . ARG A 1 109 ? -15.484 19.344 17.969 1 60.94 109 ARG A CA 1
ATOM 843 C C . ARG A 1 109 ? -15.828 18.219 17.016 1 60.94 109 ARG A C 1
ATOM 845 O O . ARG A 1 109 ? -16.453 17.219 17.406 1 60.94 109 ARG A O 1
ATOM 852 N N . ALA A 1 110 ? -15.43 18.406 15.797 1 53.16 110 ALA A N 1
ATOM 853 C CA . ALA A 1 110 ? -15.758 17.406 14.797 1 53.16 110 ALA A CA 1
ATOM 854 C C . ALA A 1 110 ? -14.883 16.156 14.945 1 53.16 110 ALA A C 1
ATOM 856 O O . ALA A 1 110 ? -15.227 15.086 14.461 1 53.16 110 ALA A O 1
ATOM 857 N N . GLU A 1 111 ? -13.68 16.359 15.266 1 54.09 111 GLU A N 1
ATOM 858 C CA . GLU A 1 111 ? -12.82 15.219 15.539 1 54.09 111 GLU A CA 1
ATOM 859 C C . GLU A 1 111 ? -13.289 14.453 16.781 1 54.09 111 GLU A C 1
ATOM 861 O O . GLU A 1 111 ? -13.453 15.039 17.844 1 54.09 111 GLU A O 1
ATOM 866 N N . PRO A 1 112 ? -14 13.5 16.594 1 44.16 112 PRO A N 1
ATOM 867 C CA . PRO A 1 112 ? -14.461 12.75 17.766 1 44.16 112 PRO A CA 1
ATOM 868 C C . PRO A 1 112 ? -13.43 12.703 18.891 1 44.16 112 PRO A C 1
ATOM 870 O O . PRO A 1 112 ? -12.219 12.727 18.625 1 44.16 112 PRO A O 1
ATOM 873 N N . ALA A 1 113 ? -13.734 13.195 20.141 1 37 113 ALA A N 1
ATOM 874 C CA . ALA A 1 113 ? -12.969 13.039 21.375 1 37 113 ALA A CA 1
ATOM 875 C C . ALA A 1 113 ? -12.336 11.648 21.453 1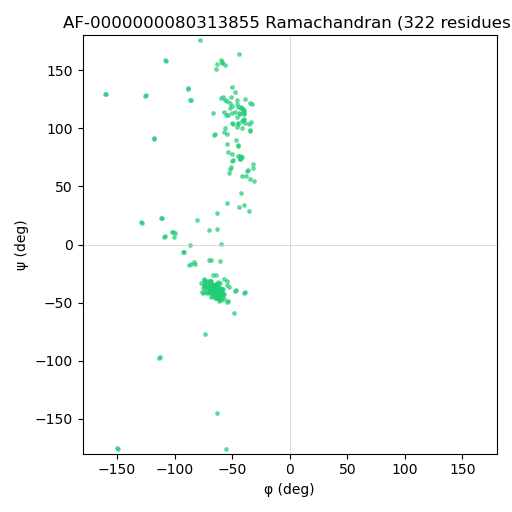 37 113 ALA A C 1
ATOM 877 O O . ALA A 1 113 ? -13.008 10.672 21.781 1 37 113 ALA A O 1
ATOM 878 N N . ARG A 1 114 ? -11.539 11.375 20.641 1 43.78 114 ARG A N 1
ATOM 879 C CA . ARG A 1 114 ? -10.773 10.164 20.938 1 43.78 114 ARG A CA 1
ATOM 880 C C . ARG A 1 114 ? -10.43 10.086 22.422 1 43.78 114 ARG A C 1
ATOM 882 O O . ARG A 1 114 ? -10.266 8.992 22.969 1 43.78 114 ARG A O 1
ATOM 889 N N . ASP A 1 115 ? -10.062 11.227 22.891 1 40.16 115 ASP A N 1
ATOM 890 C CA . ASP A 1 115 ? -9.742 11.219 24.312 1 40.16 115 ASP A CA 1
ATOM 891 C C . ASP A 1 115 ? -10.977 10.898 25.156 1 40.16 115 ASP A C 1
ATOM 893 O O . ASP A 1 115 ? -10.859 10.312 26.234 1 40.16 115 ASP A O 1
ATOM 897 N N . GLU A 1 116 ? -12.086 11.344 24.766 1 37.97 116 GLU A N 1
ATOM 898 C CA . GLU A 1 116 ? -13.211 11 25.625 1 37.97 116 GLU A CA 1
ATOM 899 C C . GLU A 1 116 ? -13.547 9.508 25.531 1 37.97 116 GLU A C 1
ATOM 901 O O . GLU A 1 116 ? -14.016 8.914 26.5 1 37.97 116 GLU A O 1
ATOM 906 N N . ALA A 1 117 ? -13.367 9.008 24.312 1 41.16 117 ALA A N 1
ATOM 907 C CA . ALA A 1 117 ? -13.547 7.559 24.281 1 41.16 117 ALA A CA 1
ATOM 908 C C . ALA A 1 117 ? -12.445 6.855 25.078 1 41.16 117 ALA A C 1
ATOM 910 O O . ALA A 1 117 ? -12.68 5.805 25.672 1 41.16 117 ALA A O 1
ATOM 911 N N . ALA A 1 118 ? -11.172 7.367 24.922 1 41.97 118 ALA A N 1
ATOM 912 C CA . ALA A 1 118 ? -10.117 6.871 25.797 1 41.97 118 ALA A CA 1
ATOM 913 C C . ALA A 1 118 ? -10.414 7.203 27.266 1 41.97 118 ALA A C 1
ATOM 915 O O . ALA A 1 118 ? -10.086 6.426 28.156 1 41.97 118 ALA A O 1
ATOM 916 N N . ALA A 1 119 ? -11 8.336 27.391 1 41.44 119 ALA A N 1
ATOM 917 C CA . ALA A 1 119 ? -11.461 8.656 28.734 1 41.44 119 ALA A CA 1
ATOM 918 C C . ALA A 1 119 ? -12.672 7.809 29.125 1 41.44 119 ALA A C 1
ATOM 920 O O . ALA A 1 119 ? -12.922 7.566 30.297 1 41.44 119 ALA A O 1
ATOM 921 N N . ALA A 1 120 ? -13.461 7.477 28.062 1 46.28 120 ALA A N 1
ATOM 922 C CA . ALA A 1 120 ? -14.617 6.641 28.359 1 46.28 120 ALA A CA 1
ATOM 923 C C . ALA A 1 120 ? -14.195 5.199 28.641 1 46.28 120 ALA A C 1
ATOM 925 O O . ALA A 1 120 ? -14.93 4.445 29.281 1 46.28 120 ALA A O 1
ATOM 926 N N . ASN A 1 121 ? -13.102 4.766 27.984 1 44.84 121 ASN A N 1
ATOM 927 C CA . ASN A 1 121 ? -12.594 3.412 28.203 1 44.84 121 ASN A CA 1
ATOM 928 C C . ASN A 1 121 ? -11.539 3.373 29.297 1 44.84 121 ASN A C 1
ATOM 930 O O . ASN A 1 121 ? -10.805 2.391 29.422 1 44.84 121 ASN A O 1
ATOM 934 N N . ALA A 1 122 ? -11.109 4.555 29.828 1 43.44 122 ALA A N 1
ATOM 935 C CA . ALA A 1 122 ? -10.258 4.488 31.016 1 43.44 122 ALA A CA 1
ATOM 936 C C . ALA A 1 122 ? -10.914 3.66 32.125 1 43.44 122 ALA A C 1
ATOM 938 O O . ALA A 1 122 ? -12.109 3.801 32.375 1 43.44 122 ALA A O 1
ATOM 939 N N . PRO A 1 123 ? -10.359 2.576 32.375 1 45.5 123 PRO A N 1
ATOM 940 C CA . PRO A 1 123 ? -10.969 1.802 33.469 1 45.5 123 PRO A CA 1
ATOM 941 C C . PRO A 1 123 ? -11.383 2.672 34.625 1 45.5 123 PRO A C 1
ATOM 943 O O . PRO A 1 123 ? -10.68 3.625 34.969 1 45.5 123 PRO A O 1
ATOM 946 N N . LYS A 1 124 ? -12.633 2.918 34.844 1 47.97 124 LYS A N 1
ATOM 947 C CA . LYS A 1 124 ? -13.133 3.549 36.062 1 47.97 124 LYS A CA 1
ATOM 948 C C . LYS A 1 124 ? -12.305 3.137 37.281 1 47.97 124 LYS A C 1
ATOM 950 O O . LYS A 1 124 ? -12.164 1.944 37.562 1 47.97 124 LYS A O 1
ATOM 955 N N . LYS A 1 125 ? -11.422 3.961 37.625 1 50.69 125 LYS A N 1
ATOM 956 C CA . LYS A 1 125 ? -10.805 3.674 38.938 1 50.69 125 LYS A CA 1
ATOM 957 C C . LYS A 1 125 ? -11.844 3.186 39.938 1 50.69 125 LYS A C 1
ATOM 959 O O . LYS A 1 125 ? -12.898 3.799 40.094 1 50.69 125 LYS A O 1
ATOM 964 N N . ARG A 1 126 ? -11.828 1.886 40.281 1 51.03 126 ARG A N 1
ATOM 965 C CA . ARG A 1 126 ? -12.594 1.362 41.406 1 51.03 126 ARG A CA 1
ATOM 966 C C . ARG A 1 126 ? -12.453 2.266 42.625 1 51.03 126 ARG A C 1
ATOM 968 O O . ARG A 1 126 ? -11.359 2.406 43.188 1 51.03 126 ARG A O 1
ATOM 975 N N . GLY A 1 127 ? -13.133 3.375 42.594 1 43.53 127 GLY A N 1
ATOM 976 C CA . GLY A 1 127 ? -13.164 4.18 43.812 1 43.53 127 GLY A CA 1
ATOM 977 C C . GLY A 1 127 ? -13.305 3.35 45.094 1 43.53 127 GLY A C 1
ATOM 978 O O . GLY A 1 127 ? -13.992 2.33 45.094 1 43.53 127 GLY A O 1
ATOM 979 N N . ARG A 1 128 ? -12.367 3.311 46.062 1 56.25 128 ARG A N 1
ATOM 980 C CA . ARG A 1 128 ? -12.43 2.684 47.375 1 56.25 128 ARG A CA 1
ATOM 981 C C . ARG A 1 128 ? -13.758 3.002 48.062 1 56.25 128 ARG A C 1
ATOM 983 O O . ARG A 1 128 ? -14.227 4.141 48.031 1 56.25 128 ARG A O 1
ATOM 990 N N . PRO A 1 129 ? -14.586 2.047 48.438 1 50.09 129 PRO A N 1
ATOM 991 C CA . PRO A 1 129 ? -15.82 2.299 49.188 1 50.09 129 PRO A CA 1
ATOM 992 C C . PRO A 1 129 ? -15.594 3.182 50.406 1 50.09 129 PRO A C 1
ATOM 994 O O . PRO A 1 129 ? -14.617 2.992 51.156 1 50.09 129 PRO A O 1
ATOM 997 N N . ARG A 1 130 ? -16.047 4.293 50.5 1 47.94 130 ARG A N 1
ATOM 998 C CA . ARG A 1 130 ? -15.984 5.188 51.625 1 47.94 130 ARG A CA 1
ATOM 999 C C . ARG A 1 130 ? -16.422 4.473 52.906 1 47.94 130 ARG A C 1
ATOM 1001 O O . ARG A 1 130 ? -17.484 3.848 52.938 1 47.94 130 ARG A O 1
ATOM 1008 N N . LYS A 1 131 ? -15.547 4.078 53.812 1 46.06 131 LYS A N 1
ATOM 1009 C CA . LYS A 1 131 ? -15.883 3.555 55.125 1 46.06 131 LYS A CA 1
ATOM 1010 C C . LYS A 1 131 ? -16.953 4.41 55.812 1 46.06 131 LYS A C 1
ATOM 1012 O O . LYS A 1 131 ? -16.797 5.629 55.906 1 46.06 131 LYS A O 1
ATOM 1017 N N . ILE A 1 132 ? -18.219 4.027 55.844 1 43.59 132 ILE A N 1
ATOM 1018 C CA . ILE A 1 132 ? -19.297 4.633 56.656 1 43.59 132 ILE A CA 1
ATOM 1019 C C . ILE A 1 132 ? -18.844 4.785 58.094 1 43.59 132 ILE A C 1
ATOM 1021 O O . ILE A 1 132 ? -18.625 3.793 58.781 1 43.59 132 ILE A O 1
ATOM 1025 N N . ARG A 1 133 ? -17.922 5.762 58.406 1 42.91 133 ARG A N 1
ATOM 1026 C CA . ARG A 1 133 ? -17.672 6.047 59.812 1 42.91 133 ARG A CA 1
ATOM 1027 C C . ARG A 1 133 ? -18.984 6.145 60.594 1 42.91 133 ARG A C 1
ATOM 1029 O O . ARG A 1 133 ? -19.906 6.859 60.188 1 42.91 133 ARG A O 1
ATOM 1036 N N . GLU A 1 134 ? -19.375 5.227 61.344 1 41.66 134 GLU A N 1
ATOM 1037 C CA . GLU A 1 134 ? -20.391 5.242 62.375 1 41.66 134 GLU A CA 1
ATOM 1038 C C . GLU A 1 134 ? -20.422 6.578 63.125 1 41.66 134 GLU A C 1
ATOM 1040 O O . GLU A 1 134 ? -19.375 7.074 63.562 1 41.66 134 GLU A O 1
ATOM 1045 N N . GLU A 1 135 ? -21.406 7.453 62.844 1 40.56 135 GLU A N 1
ATOM 1046 C CA . GLU A 1 135 ? -21.75 8.719 63.5 1 40.56 135 GLU A CA 1
ATOM 1047 C C . GLU A 1 135 ? -21.578 8.641 65 1 40.56 135 GLU A C 1
ATOM 1049 O O . GLU A 1 135 ? -22.328 7.93 65.688 1 40.56 135 GLU A O 1
ATOM 1054 N N . ASP A 1 136 ? -20.375 8.336 65.5 1 38.5 136 ASP A N 1
ATOM 1055 C CA . ASP A 1 136 ? -20.328 8.484 66.938 1 38.5 136 ASP A CA 1
ATOM 1056 C C . ASP A 1 136 ? -21 9.781 67.375 1 38.5 136 ASP A C 1
ATOM 1058 O O . ASP A 1 136 ? -20.875 10.812 66.688 1 38.5 136 ASP A O 1
ATOM 1062 N N . GLY A 1 137 ? -22.109 9.75 68.062 1 39.97 137 GLY A N 1
ATOM 1063 C CA . GLY A 1 137 ? -22.906 10.727 68.75 1 39.97 137 GLY A CA 1
ATOM 1064 C C . GLY A 1 137 ? -22.062 11.773 69.5 1 39.97 137 GLY A C 1
ATOM 1065 O O . GLY A 1 137 ? -21.984 11.797 70.688 1 39.97 137 GLY A O 1
ATOM 1066 N N . GLY A 1 138 ? -20.875 12.102 68.875 1 34.19 138 GLY A N 1
ATOM 1067 C CA . GLY A 1 138 ? -20.047 13.039 69.625 1 34.19 138 GLY A CA 1
ATOM 1068 C C . GLY A 1 138 ? -20.781 14.32 70 1 34.19 138 GLY A C 1
ATOM 1069 O O . GLY A 1 138 ? -21.641 14.781 69.25 1 34.19 138 GLY A O 1
ATOM 1070 N N . ALA A 1 139 ? -20.859 14.672 71.312 1 38.97 139 ALA A N 1
ATOM 1071 C CA . ALA A 1 139 ? -21.469 15.742 72.062 1 38.97 139 ALA A CA 1
ATOM 1072 C C . ALA A 1 139 ? -21.219 17.094 71.438 1 38.97 139 ALA A C 1
ATOM 1074 O O . ALA A 1 139 ? -20.188 17.297 70.75 1 38.97 139 ALA A O 1
ATOM 1075 N N . PRO A 1 140 ? -22.281 17.891 71.125 1 39.25 140 PRO A N 1
ATOM 1076 C CA . PRO A 1 140 ? -22.297 19.234 70.562 1 39.25 140 PRO A CA 1
ATOM 1077 C C . PRO A 1 140 ? -21.281 20.156 71.25 1 39.25 140 PRO A C 1
ATOM 1079 O O . PRO A 1 140 ? -21.281 20.281 72.5 1 39.25 140 PRO A O 1
ATOM 1082 N N . LEU A 1 141 ? -20.031 20.094 70.75 1 33.53 141 LEU A N 1
ATOM 1083 C CA . LEU A 1 141 ? -18.984 20.922 71.375 1 33.53 141 LEU A CA 1
ATOM 1084 C C . LEU A 1 141 ? -19.438 22.359 71.5 1 33.53 141 LEU A C 1
ATOM 1086 O O . LEU A 1 141 ? -20.125 22.906 70.625 1 33.53 141 LEU A O 1
ATOM 1090 N N . PHE A 1 142 ? -19.516 22.875 72.75 1 37.22 142 PHE A N 1
ATOM 1091 C CA . PHE A 1 142 ? -19.875 24.141 73.375 1 37.22 142 PHE A CA 1
ATOM 1092 C C . PHE A 1 142 ? -19.125 25.297 72.688 1 37.22 142 PHE A C 1
ATOM 1094 O O . PHE A 1 142 ? -17.891 25.328 72.75 1 37.22 142 PHE A O 1
ATOM 1101 N N . ALA A 1 143 ? -19.625 25.703 71.5 1 32.59 143 ALA A N 1
ATOM 1102 C CA . ALA A 1 143 ? -19.141 26.875 70.812 1 32.59 143 ALA A CA 1
ATOM 1103 C C . ALA A 1 143 ? -18.906 28.047 71.75 1 32.59 143 ALA A C 1
ATOM 1105 O O . ALA A 1 143 ? -19.844 28.734 72.125 1 32.59 143 ALA A O 1
ATOM 1106 N N . ASP A 1 144 ? -18.297 27.828 72.875 1 31.86 144 ASP A N 1
ATOM 1107 C CA . ASP A 1 144 ? -18.219 28.938 73.812 1 31.86 144 ASP A CA 1
ATOM 1108 C C . ASP A 1 144 ? -17.406 30.109 73.25 1 31.86 144 ASP A C 1
ATOM 1110 O O . ASP A 1 144 ? -16.219 30.234 73.5 1 31.86 144 ASP A O 1
ATOM 1114 N N . GLY A 1 145 ? -17.391 30.203 71.875 1 30.67 145 GLY A N 1
ATOM 1115 C CA . GLY A 1 145 ? -16.438 31.203 71.438 1 30.67 145 GLY A CA 1
ATOM 1116 C C . GLY A 1 145 ? -16.641 32.562 72.062 1 30.67 145 GLY A C 1
ATOM 1117 O O . GLY A 1 145 ? -17.672 33.219 71.875 1 30.67 145 GLY A O 1
ATOM 1118 N N . ALA A 1 146 ? -16.031 32.75 73.25 1 31.62 146 ALA A N 1
ATOM 1119 C CA . ALA A 1 146 ? -16.047 33.969 74.062 1 31.62 146 ALA A CA 1
ATOM 1120 C C . ALA A 1 146 ? -15.664 35.188 73.312 1 31.62 146 ALA A C 1
ATOM 1122 O O . ALA A 1 146 ? -14.867 35.094 72.375 1 31.62 146 ALA A O 1
ATOM 1123 N N . PRO A 1 147 ? -16.5 36.188 73.25 1 36.28 147 PRO A N 1
ATOM 1124 C CA . PRO A 1 147 ? -16.406 37.5 72.562 1 36.28 147 PRO A CA 1
ATOM 1125 C C . PRO A 1 147 ? -15.125 38.25 72.938 1 36.28 147 PRO A C 1
ATOM 1127 O O . PRO A 1 147 ? -14.82 38.406 74.125 1 36.28 147 PRO A O 1
ATOM 1130 N N . SER A 1 148 ? -14.008 37.875 72.312 1 31 148 SER A N 1
ATOM 1131 C CA . SER A 1 148 ? -12.781 38.562 72.75 1 31 148 SER A CA 1
ATOM 1132 C C . SER A 1 148 ? -12.906 40.062 72.625 1 31 148 SER A C 1
ATOM 1134 O O . SER A 1 148 ? -13.242 40.562 71.562 1 31 148 SER A O 1
ATOM 1136 N N . THR A 1 149 ? -13.18 40.781 73.688 1 33.03 149 THR A N 1
ATOM 1137 C CA . THR A 1 149 ? -13.281 42.188 74 1 33.03 149 THR A CA 1
ATOM 1138 C C . THR A 1 149 ? -12 42.906 73.562 1 33.03 149 THR A C 1
ATOM 1140 O O . THR A 1 149 ? -10.945 42.719 74.188 1 33.03 149 THR A O 1
ATOM 1143 N N . ASP A 1 150 ? -11.656 42.906 72.25 1 30.39 150 ASP A N 1
ATOM 1144 C CA . ASP A 1 150 ? -10.406 43.562 71.875 1 30.39 150 ASP A CA 1
ATOM 1145 C C . ASP A 1 150 ? -10.328 44.969 72.438 1 30.39 150 ASP A C 1
ATOM 1147 O O . ASP A 1 150 ? -11.305 45.719 72.375 1 30.39 150 ASP A O 1
ATOM 1151 N N . LEU A 1 151 ? -9.242 45.188 73.125 1 28.62 151 LEU A N 1
ATOM 1152 C CA . LEU A 1 151 ? -8.672 46.25 74 1 28.62 151 LEU A CA 1
ATOM 1153 C C . LEU A 1 151 ? -8.547 47.562 73.25 1 28.62 151 LEU A C 1
ATOM 1155 O O . LEU A 1 151 ? -8.453 47.562 72 1 28.62 151 LEU A O 1
ATOM 1159 N N . GLU A 1 152 ? -8.477 48.75 74 1 31.19 152 GLU A N 1
ATOM 1160 C CA . GLU A 1 152 ? -8.648 50.188 74.188 1 31.19 152 GLU A CA 1
ATOM 1161 C C . GLU A 1 152 ? -7.48 50.938 73.562 1 31.19 152 GLU A C 1
ATOM 1163 O O . GLU A 1 152 ? -7.422 52.188 73.688 1 31.19 152 GLU A O 1
ATOM 1168 N N . VAL A 1 153 ? -6.715 50.406 72.625 1 32.5 153 VAL A N 1
ATOM 1169 C CA . VAL A 1 153 ? -5.484 51.188 72.688 1 32.5 153 VAL A CA 1
ATOM 1170 C C . VAL A 1 153 ? -5.754 52.625 72.25 1 32.5 153 VAL A C 1
ATOM 1172 O O . VAL A 1 153 ? -6.309 52.875 71.188 1 32.5 153 VAL A O 1
ATOM 1175 N N . ASP A 1 154 ? -5.66 53.656 73.125 1 29.62 154 ASP A N 1
ATOM 1176 C CA . ASP A 1 154 ? -5.867 55.094 73.25 1 29.62 154 ASP A CA 1
ATOM 1177 C C . ASP A 1 154 ? -4.824 55.875 72.438 1 29.62 154 ASP A C 1
ATOM 1179 O O . ASP A 1 154 ? -4.727 57.094 72.562 1 29.62 154 ASP A O 1
ATOM 1183 N N . GLY A 1 155 ? -4.082 55.188 71.562 1 29.11 155 GLY A N 1
ATOM 1184 C CA . GLY A 1 155 ? -2.916 56.031 71.375 1 29.11 155 GLY A CA 1
ATOM 1185 C C . GLY A 1 155 ? -3.268 57.406 70.875 1 29.11 155 GLY A C 1
ATOM 1186 O O . GLY A 1 155 ? -4.148 57.562 70 1 29.11 155 GLY A O 1
ATOM 1187 N N . GLU A 1 156 ? -2.797 58.438 71.562 1 28.89 156 GLU A N 1
ATOM 1188 C CA . GLU A 1 156 ? -2.742 59.906 71.625 1 28.89 156 GLU A CA 1
ATOM 1189 C C . GLU A 1 156 ? -2.17 60.5 70.312 1 28.89 156 GLU A C 1
ATOM 1191 O O . GLU A 1 156 ? -1.191 60 69.812 1 28.89 156 GLU A O 1
ATOM 1196 N N . LEU A 1 157 ? -2.9 61.375 69.688 1 27.97 157 LEU A N 1
ATOM 1197 C CA . LEU A 1 157 ? -2.902 62.344 68.562 1 27.97 157 LEU A CA 1
ATOM 1198 C C . LEU A 1 157 ? -1.744 63.312 68.688 1 27.97 157 LEU A C 1
ATOM 1200 O O . LEU A 1 157 ? -1.729 64.375 68 1 27.97 157 LEU A O 1
ATOM 1204 N N . ALA A 1 158 ? -0.502 62.938 69.188 1 26.5 158 ALA A N 1
ATOM 1205 C CA . ALA A 1 158 ? 0.376 64.062 69.5 1 26.5 158 ALA A CA 1
ATOM 1206 C C . ALA A 1 158 ? 0.42 65 68.312 1 26.5 158 ALA A C 1
ATOM 1208 O O . ALA A 1 158 ? 0.324 64.625 67.125 1 26.5 158 ALA A O 1
ATOM 1209 N N . ASP A 1 159 ? 0.317 66.312 68.562 1 26.89 159 ASP A N 1
ATOM 1210 C CA . ASP A 1 159 ? 0.167 67.7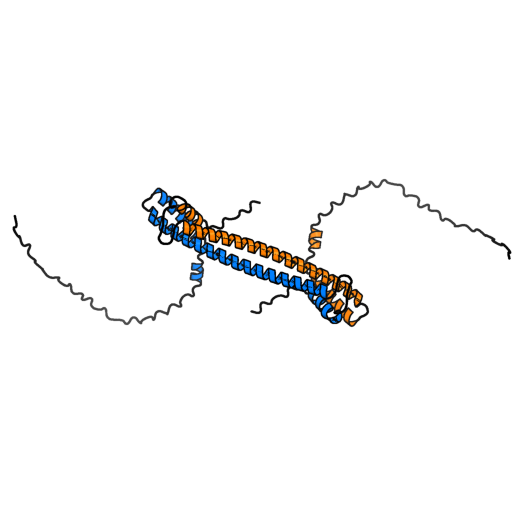5 68.188 1 26.89 159 ASP A CA 1
ATOM 1211 C C . ASP A 1 159 ? 1.317 68.188 67.312 1 26.89 159 ASP A C 1
ATOM 1213 O O . ASP A 1 159 ? 1.343 69.375 66.875 1 26.89 159 ASP A O 1
ATOM 1217 N N . SER A 1 160 ? 2.42 67.375 67.25 1 28.94 160 SER A N 1
ATOM 1218 C CA . SER A 1 160 ? 3.549 68.312 67.25 1 28.94 160 SER A CA 1
ATOM 1219 C C . SER A 1 160 ? 3.439 69.312 66.125 1 28.94 160 SER A C 1
ATOM 1221 O O . SER A 1 160 ? 2.916 69 65.062 1 28.94 160 SER A O 1
ATOM 1223 N N . GLU A 1 161 ? 4.105 70.562 66.312 1 29.11 161 GLU A N 1
ATOM 1224 C CA . GLU A 1 161 ? 4.328 72 66.062 1 29.11 161 GLU A CA 1
ATOM 1225 C C . GLU A 1 161 ? 4.945 72.25 64.75 1 29.11 161 GLU A C 1
ATOM 1227 O O . GLU A 1 161 ? 4.801 73.375 64.188 1 29.11 161 GLU A O 1
ATOM 1232 N N . ALA A 1 162 ? 5.836 71.438 64.062 1 34.28 162 ALA A N 1
ATOM 1233 C CA . ALA A 1 162 ? 6.738 72.375 63.438 1 34.28 162 ALA A CA 1
ATOM 1234 C C . ALA A 1 162 ? 5.992 73.25 62.406 1 34.28 162 ALA A C 1
ATOM 1236 O O . ALA A 1 162 ? 5.059 72.812 61.75 1 34.28 162 ALA A O 1
ATOM 1237 N N . ALA A 1 163 ? 6.59 74.75 62.156 1 26.8 163 ALA A N 1
ATOM 1238 C CA . ALA A 1 163 ? 6.648 75.812 61.094 1 26.8 163 ALA A CA 1
ATOM 1239 C C . ALA A 1 163 ? 7.016 75.188 59.75 1 26.8 163 ALA A C 1
ATOM 1241 O O . ALA A 1 163 ? 7.832 74.25 59.688 1 26.8 163 ALA A O 1
ATOM 1242 N N . MET B 1 1 ? -11.344 15.258 -15.211 1 27.14 1 MET B N 1
ATOM 1243 C CA . MET B 1 1 ? -11.328 14.539 -13.938 1 27.14 1 MET B CA 1
ATOM 1244 C C . MET B 1 1 ? -10.312 15.164 -12.977 1 27.14 1 MET B C 1
ATOM 1246 O O . MET B 1 1 ? -9.109 15.133 -13.234 1 27.14 1 MET B O 1
ATOM 1250 N N . HIS B 1 2 ? -10.484 16.422 -12.672 1 36.03 2 HIS B N 1
ATOM 1251 C CA . HIS B 1 2 ? -9.68 17.25 -11.781 1 36.03 2 HIS B CA 1
ATOM 1252 C C . HIS B 1 2 ? -9.328 16.484 -10.5 1 36.03 2 HIS B C 1
ATOM 1254 O O . HIS B 1 2 ? -10.211 16.094 -9.742 1 36.03 2 HIS B O 1
ATOM 1260 N N . ASP B 1 3 ? -8.492 15.578 -10.508 1 39.94 3 ASP B N 1
ATOM 1261 C CA . ASP B 1 3 ? -7.965 14.953 -9.297 1 39.94 3 ASP B CA 1
ATOM 1262 C C . ASP B 1 3 ? -7.898 15.953 -8.141 1 39.94 3 ASP B C 1
ATOM 1264 O O . ASP B 1 3 ? -7.133 16.922 -8.195 1 39.94 3 ASP B O 1
ATOM 1268 N N . ASP B 1 4 ? -8.992 16.438 -7.648 1 44.28 4 ASP B N 1
ATOM 1269 C CA . ASP B 1 4 ? -9.078 17.328 -6.488 1 44.28 4 ASP B CA 1
ATOM 1270 C C . ASP B 1 4 ? -7.996 16.984 -5.465 1 44.28 4 ASP B C 1
ATOM 1272 O O . ASP B 1 4 ? -8.133 16.047 -4.691 1 44.28 4 ASP B O 1
ATOM 1276 N N . ILE B 1 5 ? -6.797 17.016 -5.949 1 51.56 5 ILE B N 1
ATOM 1277 C CA . ILE B 1 5 ? -5.664 16.766 -5.07 1 51.56 5 ILE B CA 1
ATOM 1278 C C . ILE B 1 5 ? -5.887 17.469 -3.732 1 51.56 5 ILE B C 1
ATOM 1280 O O . ILE B 1 5 ? -5.863 18.703 -3.662 1 51.56 5 ILE B O 1
ATOM 1284 N N . ARG B 1 6 ? -6.715 16.969 -2.898 1 62.41 6 ARG B N 1
ATOM 1285 C CA . ARG B 1 6 ? -7.016 17.469 -1.562 1 62.41 6 ARG B CA 1
ATOM 1286 C C . ARG B 1 6 ? -5.75 17.953 -0.862 1 62.41 6 ARG B C 1
ATOM 1288 O O . ARG B 1 6 ? -4.727 17.266 -0.878 1 62.41 6 ARG B O 1
ATOM 1295 N N . ASP B 1 7 ? -5.621 19.156 -0.642 1 81.38 7 ASP B N 1
ATOM 1296 C CA . ASP B 1 7 ? -4.57 19.797 0.149 1 81.38 7 ASP B CA 1
ATOM 1297 C C . ASP B 1 7 ? -4.293 19.016 1.429 1 81.38 7 ASP B C 1
ATOM 1299 O O . ASP B 1 7 ? -5.188 18.828 2.258 1 81.38 7 ASP B O 1
ATOM 1303 N N . PRO B 1 8 ? -3.078 18.547 1.496 1 89.25 8 PRO B N 1
ATOM 1304 C CA . PRO B 1 8 ? -2.756 17.734 2.67 1 89.25 8 PRO B CA 1
ATOM 1305 C C . PRO B 1 8 ? -2.723 18.547 3.961 1 89.25 8 PRO B C 1
ATOM 1307 O O . PRO B 1 8 ? -2.707 17.984 5.055 1 89.25 8 PRO B O 1
ATOM 1310 N N . VAL B 1 9 ? -2.717 19.828 3.799 1 95.75 9 VAL B N 1
ATOM 1311 C CA . VAL B 1 9 ? -2.561 20.688 4.965 1 95.75 9 VAL B CA 1
ATOM 1312 C C . VAL B 1 9 ? -3.926 20.953 5.598 1 95.75 9 VAL B C 1
ATOM 1314 O O . VAL B 1 9 ? -4.836 21.453 4.934 1 95.75 9 VAL B O 1
ATOM 1317 N N . PRO B 1 10 ? -4.02 20.625 6.93 1 93 10 PRO B N 1
ATOM 1318 C CA . PRO B 1 10 ? -5.293 20.875 7.609 1 93 10 PRO B CA 1
ATOM 1319 C C . PRO B 1 10 ? -5.711 22.344 7.551 1 93 10 PRO B C 1
ATOM 1321 O O . PRO B 1 10 ? -4.852 23.234 7.52 1 93 10 PRO B O 1
ATOM 1324 N N . ALA B 1 11 ? -6.926 22.578 7.688 1 91.31 11 ALA B N 1
ATOM 1325 C CA . ALA B 1 11 ? -7.5 23.906 7.492 1 91.31 11 ALA B CA 1
ATOM 1326 C C . ALA B 1 11 ? -6.93 24.906 8.5 1 91.31 11 ALA B C 1
ATOM 1328 O O . ALA B 1 11 ? -6.535 26.016 8.133 1 91.31 11 ALA B O 1
ATOM 1329 N N . LEU B 1 12 ? -6.883 24.531 9.773 1 91.56 12 LEU B N 1
ATOM 1330 C CA . LEU B 1 12 ? -6.344 25.422 10.797 1 91.56 12 LEU B CA 1
ATOM 1331 C C . LEU B 1 12 ? -4.898 25.797 10.492 1 91.56 12 LEU B C 1
ATOM 1333 O O . LEU B 1 12 ? -4.523 26.969 10.57 1 91.56 12 LEU B O 1
ATOM 1337 N N . ALA B 1 13 ? -4.164 24.781 10.141 1 95.88 13 ALA B N 1
ATOM 1338 C CA . ALA B 1 13 ? -2.752 25.016 9.859 1 95.88 13 ALA B CA 1
ATOM 1339 C C . ALA B 1 13 ? -2.574 25.938 8.656 1 95.88 13 ALA B C 1
ATOM 1341 O O . ALA B 1 13 ? -1.681 26.797 8.648 1 95.88 13 ALA B O 1
ATOM 1342 N N . ARG B 1 14 ? -3.424 25.859 7.695 1 95.88 14 ARG B N 1
ATOM 1343 C CA . ARG B 1 14 ? -3.375 26.734 6.527 1 95.88 14 ARG B CA 1
ATOM 1344 C C . ARG B 1 14 ? -3.609 28.188 6.922 1 95.88 14 ARG B C 1
ATOM 1346 O O . ARG B 1 14 ? -2.885 29.078 6.477 1 95.88 14 ARG B 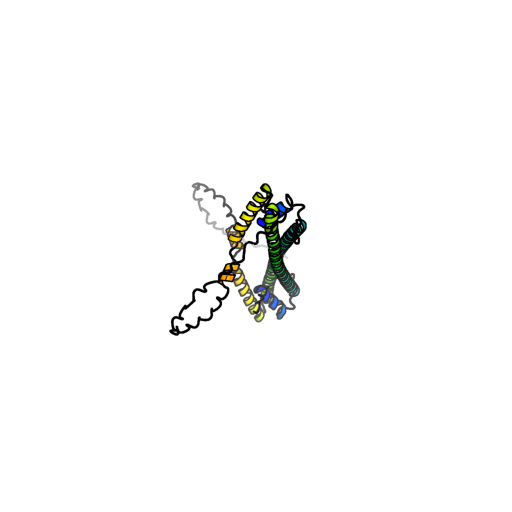O 1
ATOM 1353 N N . GLU B 1 15 ? -4.594 28.328 7.766 1 95.69 15 GLU B N 1
ATOM 1354 C CA . GLU B 1 15 ? -4.918 29.688 8.219 1 95.69 15 GLU B CA 1
ATOM 1355 C C . GLU B 1 15 ? -3.775 30.281 9.031 1 95.69 15 GLU B C 1
ATOM 1357 O O . GLU B 1 15 ? -3.441 31.453 8.867 1 95.69 15 GLU B O 1
ATOM 1362 N N . ILE B 1 16 ? -3.188 29.438 9.867 1 97.06 16 ILE B N 1
ATOM 1363 C CA . ILE B 1 16 ? -2.098 29.906 10.711 1 97.06 16 ILE B CA 1
ATOM 1364 C C . ILE B 1 16 ? -0.869 30.203 9.852 1 97.06 16 ILE B C 1
ATOM 1366 O O . ILE B 1 16 ? -0.188 31.203 10.055 1 97.06 16 ILE B O 1
ATOM 1370 N N . LEU B 1 17 ? -0.645 29.391 8.906 1 97.62 17 LEU B N 1
ATOM 1371 C CA . LEU B 1 17 ? 0.457 29.625 7.977 1 97.62 17 LEU B CA 1
ATOM 1372 C C . LEU B 1 17 ? 0.266 30.938 7.223 1 97.62 17 LEU B C 1
ATOM 1374 O O . LEU B 1 17 ? 1.204 31.734 7.102 1 97.62 17 LEU B O 1
ATOM 1378 N N . ASP B 1 18 ? -0.911 31.25 6.781 1 97.31 18 ASP B N 1
ATOM 1379 C CA . ASP B 1 18 ? -1.215 32.5 6.074 1 97.31 18 ASP B CA 1
ATOM 1380 C C . ASP B 1 18 ? -1.013 33.688 6.977 1 97.31 18 ASP B C 1
ATOM 1382 O O . ASP B 1 18 ? -0.497 34.719 6.535 1 97.31 18 ASP B O 1
ATOM 1386 N N . LEU B 1 19 ? -1.388 33.562 8.227 1 97.25 19 LEU B N 1
ATOM 1387 C CA . LEU B 1 19 ? -1.202 34.656 9.203 1 97.25 19 LEU B CA 1
ATOM 1388 C C . LEU B 1 19 ? 0.278 34.969 9.383 1 97.25 19 LEU B C 1
ATOM 1390 O O . LEU B 1 19 ? 0.674 36.125 9.344 1 97.25 19 LEU B O 1
ATOM 1394 N N . TYR B 1 20 ? 1.105 33.938 9.484 1 97.75 20 TYR B N 1
ATOM 1395 C CA . TYR B 1 20 ? 2.525 34.125 9.766 1 97.75 20 TYR B CA 1
ATOM 1396 C C . TYR B 1 20 ? 3.287 34.469 8.492 1 97.75 20 TYR B C 1
ATOM 1398 O O . TYR B 1 20 ? 4.387 35.031 8.555 1 97.75 20 TYR B O 1
ATOM 1406 N N . ARG B 1 21 ? 2.701 34.219 7.277 1 97.56 21 ARG B N 1
ATOM 1407 C CA . ARG B 1 21 ? 3.291 34.594 6 1 97.56 21 ARG B CA 1
ATOM 1408 C C . ARG B 1 21 ? 2.92 36.031 5.637 1 97.56 21 ARG B C 1
ATOM 1410 O O . ARG B 1 21 ? 3.562 36.656 4.785 1 97.56 21 ARG B O 1
ATOM 1417 N N . GLY B 1 22 ? 1.936 36.562 6.277 1 96.25 22 GLY B N 1
ATOM 1418 C CA . GLY B 1 22 ? 1.421 37.875 5.969 1 96.25 22 GLY B CA 1
ATOM 1419 C C . GLY B 1 22 ? 1.648 38.875 7.086 1 96.25 22 GLY B C 1
ATOM 1420 O O . GLY B 1 22 ? 2.752 39.406 7.242 1 96.25 22 GLY B O 1
ATOM 1421 N N . PRO B 1 23 ? 0.622 39.094 7.918 1 95.25 23 PRO B N 1
ATOM 1422 C CA . PRO B 1 23 ? 0.684 40.125 8.93 1 95.25 23 PRO B CA 1
ATOM 1423 C C . PRO B 1 23 ? 1.757 39.875 9.984 1 95.25 23 PRO B C 1
ATOM 1425 O O . PRO B 1 23 ? 2.285 40.844 10.578 1 95.25 23 PRO B O 1
ATOM 1428 N N . LEU B 1 24 ? 2.098 38.594 10.188 1 96.25 24 LEU B N 1
ATOM 1429 C CA . LEU B 1 24 ? 3.037 38.281 11.258 1 96.25 24 LEU B CA 1
ATOM 1430 C C . LEU B 1 24 ? 4.359 37.781 10.695 1 96.25 24 LEU B C 1
ATOM 1432 O O . LEU B 1 24 ? 5.074 37 11.352 1 96.25 24 LEU B O 1
ATOM 1436 N N . THR B 1 25 ? 4.664 38.125 9.461 1 96.19 25 THR B N 1
ATOM 1437 C CA . THR B 1 25 ? 5.809 37.625 8.719 1 96.19 25 THR B CA 1
ATOM 1438 C C . THR B 1 25 ? 7.105 37.844 9.484 1 96.19 25 THR B C 1
ATOM 1440 O O . THR B 1 25 ? 8.016 37.031 9.461 1 96.19 25 THR B O 1
ATOM 1443 N N . ASP B 1 26 ? 7.18 38.938 10.289 1 95.19 26 ASP B N 1
ATOM 1444 C CA . ASP B 1 26 ? 8.438 39.344 10.93 1 95.19 26 ASP B CA 1
ATOM 1445 C C . ASP B 1 26 ? 8.391 39.094 12.43 1 95.19 26 ASP B C 1
ATOM 1447 O O . ASP B 1 26 ? 9.32 39.438 13.156 1 95.19 26 ASP B O 1
ATOM 1451 N N . VAL B 1 27 ? 7.309 38.438 12.875 1 94.94 27 VAL B N 1
ATOM 1452 C CA . VAL B 1 27 ? 7.148 38.156 14.297 1 94.94 27 VAL B CA 1
ATOM 1453 C C . VAL B 1 27 ? 7.816 36.812 14.648 1 94.94 27 VAL B C 1
ATOM 1455 O O . VAL B 1 27 ? 7.699 35.844 13.906 1 94.94 27 VAL B O 1
ATOM 1458 N N . ARG B 1 28 ? 8.562 36.875 15.742 1 96.44 28 ARG B N 1
ATOM 1459 C CA . ARG B 1 28 ? 9.234 35.656 16.25 1 96.44 28 ARG B CA 1
ATOM 1460 C C . ARG B 1 28 ? 8.859 35.406 17.703 1 96.44 28 ARG B C 1
ATOM 1462 O O . ARG B 1 28 ? 8.906 36.312 18.547 1 96.44 28 ARG B O 1
ATOM 1469 N N . PHE B 1 29 ? 8.43 34.156 17.906 1 96.25 29 PHE B N 1
ATOM 1470 C CA . PHE B 1 29 ? 8.172 33.688 19.266 1 96.25 29 PHE B CA 1
ATOM 1471 C C . PHE B 1 29 ? 9.242 32.719 19.719 1 96.25 29 PHE B C 1
ATOM 1473 O O . PHE B 1 29 ? 10.047 32.25 18.906 1 96.25 29 PHE B O 1
ATOM 1480 N N . PRO B 1 30 ? 9.445 32.531 21 1 93.38 30 PRO B N 1
ATOM 1481 C CA . PRO B 1 30 ? 10.539 31.703 21.531 1 93.38 30 PRO B CA 1
ATOM 1482 C C . PRO B 1 30 ? 10.664 30.359 20.828 1 93.38 30 PRO B C 1
ATOM 1484 O O . PRO B 1 30 ? 11.773 29.906 20.516 1 93.38 30 PRO B O 1
ATOM 1487 N N . ASP B 1 31 ? 9.539 29.625 20.453 1 95.06 31 ASP B N 1
ATOM 1488 C CA . ASP B 1 31 ? 9.625 28.281 19.891 1 95.06 31 ASP B CA 1
ATOM 1489 C C . ASP B 1 31 ? 8.828 28.172 18.594 1 95.06 31 ASP B C 1
ATOM 1491 O O . ASP B 1 31 ? 8.477 27.078 18.156 1 95.06 31 ASP B O 1
ATOM 1495 N N . LEU B 1 32 ? 8.594 29.406 18.047 1 97.75 32 LEU B N 1
ATOM 1496 C CA . LEU B 1 32 ? 7.738 29.359 16.875 1 97.75 32 LEU B CA 1
ATOM 1497 C C . LEU B 1 32 ? 7.887 30.625 16.031 1 97.75 32 LEU B C 1
ATOM 1499 O O . LEU B 1 32 ? 7.824 31.734 16.562 1 97.75 32 LEU B O 1
ATOM 1503 N N . ASP B 1 33 ? 8.109 30.5 14.773 1 97 33 ASP B N 1
ATOM 1504 C CA . ASP B 1 33 ? 8.047 31.578 13.781 1 97 33 ASP B CA 1
ATOM 1505 C C . ASP B 1 33 ? 7.629 31.031 12.422 1 97 33 ASP B C 1
ATOM 1507 O O . ASP B 1 33 ? 7.23 29.875 12.297 1 97 33 ASP B O 1
ATOM 1511 N N . ARG B 1 34 ? 7.637 31.859 11.484 1 97.81 34 ARG B N 1
ATOM 1512 C CA . ARG B 1 34 ? 7.203 31.5 10.141 1 97.81 34 ARG B CA 1
ATOM 1513 C C . ARG B 1 34 ? 8.031 30.344 9.594 1 97.81 34 ARG B C 1
ATOM 1515 O O . ARG B 1 34 ? 7.488 29.391 9.031 1 97.81 34 ARG B O 1
ATOM 1522 N N . ALA B 1 35 ? 9.352 30.406 9.812 1 98.19 35 ALA B N 1
ATOM 1523 C CA . ALA B 1 35 ? 10.258 29.406 9.25 1 98.19 35 ALA B CA 1
ATOM 1524 C C . ALA B 1 35 ? 9.992 28.031 9.844 1 98.19 35 ALA B C 1
ATOM 1526 O O . ALA B 1 35 ? 10.039 27.016 9.133 1 98.19 35 ALA B O 1
ATOM 1527 N N . ILE B 1 36 ? 9.719 27.953 11.109 1 98.62 36 ILE B N 1
ATOM 1528 C CA . ILE B 1 36 ? 9.43 26.688 11.789 1 98.62 36 ILE B CA 1
ATOM 1529 C C . ILE B 1 36 ? 8.125 26.109 11.258 1 98.62 36 ILE B C 1
ATOM 1531 O O . ILE B 1 36 ? 8.047 24.906 10.969 1 98.62 36 ILE B O 1
ATOM 1535 N N . LEU B 1 37 ? 7.129 26.906 11.07 1 98.62 37 LEU B N 1
ATOM 1536 C CA . LEU B 1 37 ? 5.848 26.469 10.531 1 98.62 37 LEU B CA 1
ATOM 1537 C C . LEU B 1 37 ? 6.004 25.984 9.094 1 98.62 37 LEU B C 1
ATOM 1539 O O . LEU B 1 37 ? 5.465 24.938 8.719 1 98.62 37 LEU B O 1
ATOM 1543 N N . GLU B 1 38 ? 6.75 26.703 8.32 1 98.56 38 GLU B N 1
ATOM 1544 C CA . GLU B 1 38 ? 6.953 26.344 6.918 1 98.56 38 GLU B CA 1
ATOM 1545 C C . GLU B 1 38 ? 7.742 25.047 6.785 1 98.56 38 GLU B C 1
ATOM 1547 O O . GLU B 1 38 ? 7.504 24.266 5.867 1 98.56 38 GLU B O 1
ATOM 1552 N N . THR B 1 39 ? 8.656 24.844 7.688 1 98.69 39 THR B N 1
ATOM 1553 C CA . THR B 1 39 ? 9.398 23.594 7.688 1 98.69 39 THR B CA 1
ATOM 1554 C C . THR B 1 39 ? 8.477 22.406 7.977 1 98.69 39 THR B C 1
ATOM 1556 O O . THR B 1 39 ? 8.547 21.375 7.309 1 98.69 39 THR B O 1
ATOM 1559 N N . ALA B 1 40 ? 7.629 22.609 8.938 1 98.62 40 ALA B N 1
ATOM 1560 C CA . ALA B 1 40 ? 6.672 21.562 9.273 1 98.62 40 ALA B CA 1
ATOM 1561 C C . ALA B 1 40 ? 5.723 21.281 8.109 1 98.62 40 ALA B C 1
ATOM 1563 O O . ALA B 1 40 ? 5.391 20.141 7.828 1 98.62 40 ALA B O 1
ATOM 1564 N N . GLU B 1 41 ? 5.285 22.297 7.453 1 98.44 41 GLU B N 1
ATOM 1565 C CA . GLU B 1 41 ? 4.449 22.156 6.266 1 98.44 41 GLU B CA 1
ATOM 1566 C C . GLU B 1 41 ? 5.164 21.359 5.176 1 98.44 41 GLU B C 1
ATOM 1568 O O . GLU B 1 41 ? 4.59 20.453 4.59 1 98.44 41 GLU B O 1
ATOM 1573 N N . ALA B 1 42 ? 6.395 21.75 4.945 1 98.56 42 ALA B N 1
ATOM 1574 C CA . ALA B 1 42 ? 7.188 21.078 3.914 1 98.56 42 ALA B CA 1
ATOM 1575 C C . ALA B 1 42 ? 7.375 19.594 4.234 1 98.56 42 ALA B C 1
ATOM 1577 O O . ALA B 1 42 ? 7.328 18.75 3.338 1 98.56 42 ALA B O 1
ATOM 1578 N N . GLU B 1 43 ? 7.59 19.328 5.492 1 98.75 43 GLU B N 1
ATOM 1579 C CA . GLU B 1 43 ? 7.75 17.938 5.914 1 98.75 43 GLU B CA 1
ATOM 1580 C C . GLU B 1 43 ? 6.477 17.141 5.664 1 98.75 43 GLU B C 1
ATOM 1582 O O . GLU B 1 43 ? 6.539 15.977 5.258 1 98.75 43 GLU B O 1
ATOM 1587 N N . LEU B 1 44 ? 5.324 17.75 5.891 1 98.69 44 LEU B N 1
ATOM 1588 C CA . LEU B 1 44 ? 4.055 17.078 5.633 1 98.69 44 LEU B CA 1
ATOM 1589 C C . LEU B 1 44 ? 3.861 16.828 4.145 1 98.69 44 LEU B C 1
ATOM 1591 O O . LEU B 1 44 ? 3.441 15.742 3.74 1 98.69 44 LEU B O 1
ATOM 1595 N N . ILE B 1 45 ? 4.188 17.797 3.375 1 98.31 45 ILE B N 1
ATOM 1596 C CA . ILE B 1 45 ? 4.027 17.672 1.929 1 98.31 45 ILE B CA 1
ATOM 1597 C C . ILE B 1 45 ? 4.934 16.562 1.396 1 98.31 45 ILE B C 1
ATOM 1599 O O . ILE B 1 45 ? 4.516 15.758 0.564 1 98.31 45 ILE B O 1
ATOM 1603 N N . GLU B 1 46 ? 6.133 16.484 1.945 1 98.38 46 GLU B N 1
ATOM 1604 C CA . GLU B 1 46 ? 7.059 15.43 1.544 1 98.38 46 GLU B CA 1
ATOM 1605 C C . GLU B 1 46 ? 6.547 14.055 1.964 1 98.38 46 GLU B C 1
ATOM 1607 O O . GLU B 1 46 ? 6.664 13.086 1.21 1 98.38 46 GLU B O 1
ATOM 1612 N N . ALA B 1 47 ? 6.023 14.023 3.148 1 98.5 47 ALA B N 1
ATOM 1613 C CA . ALA B 1 47 ? 5.457 12.766 3.623 1 98.5 47 ALA B CA 1
ATOM 1614 C C . ALA B 1 47 ? 4.305 12.312 2.734 1 98.5 47 ALA B C 1
ATOM 1616 O O . ALA B 1 47 ? 4.172 11.117 2.439 1 98.5 47 ALA B O 1
ATOM 1617 N N . GLN B 1 48 ? 3.533 13.258 2.305 1 98.25 48 GLN B N 1
ATOM 1618 C CA . GLN B 1 48 ? 2.408 12.938 1.431 1 98.25 48 GLN B CA 1
ATOM 1619 C C . GLN B 1 48 ? 2.893 12.414 0.083 1 98.25 48 GLN B C 1
ATOM 1621 O O . GLN B 1 48 ? 2.295 11.492 -0.479 1 98.25 48 GLN B O 1
ATOM 1626 N N . ARG B 1 49 ? 3.912 13 -0.398 1 98.31 49 ARG B N 1
ATOM 1627 C CA . ARG B 1 49 ? 4.496 12.516 -1.647 1 98.31 49 ARG B CA 1
ATOM 1628 C C . ARG B 1 49 ? 4.996 11.086 -1.501 1 98.31 49 ARG B C 1
ATOM 1630 O O . ARG B 1 49 ? 4.793 10.258 -2.389 1 98.31 49 ARG B O 1
ATOM 1637 N N . THR B 1 50 ? 5.617 10.781 -0.422 1 98.62 50 THR B N 1
ATOM 1638 C CA . THR B 1 50 ? 6.098 9.43 -0.14 1 98.62 50 THR B CA 1
ATOM 1639 C C . THR B 1 50 ? 4.934 8.453 -0.055 1 98.62 50 THR B C 1
ATOM 1641 O O . THR B 1 50 ? 5.035 7.32 -0.534 1 98.62 50 THR B O 1
ATOM 1644 N N . LEU B 1 51 ? 3.854 8.883 0.558 1 98.62 51 LEU B N 1
ATOM 1645 C CA . LEU B 1 51 ? 2.654 8.055 0.657 1 98.62 51 LEU B CA 1
ATOM 1646 C C . LEU B 1 51 ? 2.098 7.734 -0.726 1 98.62 51 LEU B C 1
ATOM 1648 O O . LEU B 1 51 ? 1.776 6.582 -1.021 1 98.62 51 LEU B O 1
ATOM 1652 N N . GLU B 1 52 ? 2.059 8.688 -1.549 1 98 52 GLU B N 1
ATOM 1653 C CA . GLU B 1 52 ? 1.544 8.5 -2.902 1 98 52 GLU B CA 1
ATOM 1654 C C . GLU B 1 52 ? 2.424 7.547 -3.701 1 98 52 GLU B C 1
ATOM 1656 O O . GLU B 1 52 ? 1.916 6.695 -4.434 1 98 52 GLU B O 1
ATOM 1661 N N . ALA B 1 53 ? 3.693 7.68 -3.49 1 98.69 53 ALA B N 1
ATOM 1662 C CA . ALA B 1 53 ? 4.629 6.781 -4.164 1 98.69 53 ALA B CA 1
ATOM 1663 C C . ALA B 1 53 ? 4.453 5.344 -3.676 1 98.69 53 ALA B C 1
ATOM 1665 O O . ALA B 1 53 ? 4.504 4.402 -4.473 1 98.69 53 ALA B O 1
ATOM 1666 N N . ALA B 1 54 ? 4.266 5.219 -2.406 1 98.75 54 ALA B N 1
ATOM 1667 C CA . ALA B 1 54 ? 4.047 3.895 -1.834 1 98.75 54 ALA B CA 1
ATOM 1668 C C . ALA B 1 54 ? 2.754 3.277 -2.357 1 98.75 54 ALA B C 1
ATOM 1670 O O . ALA B 1 54 ? 2.691 2.072 -2.611 1 98.75 54 ALA B O 1
ATOM 1671 N N . GLU B 1 55 ? 1.741 4.098 -2.518 1 98.75 55 GLU B N 1
ATOM 1672 C CA . GLU B 1 55 ? 0.471 3.635 -3.068 1 98.75 55 GLU B CA 1
ATOM 1673 C C . GLU B 1 55 ? 0.637 3.139 -4.504 1 98.75 55 GLU B C 1
ATOM 1675 O O . GLU B 1 55 ? 0.137 2.07 -4.855 1 98.75 55 GLU B O 1
ATOM 1680 N N . ARG B 1 56 ? 1.367 3.887 -5.258 1 98.75 56 ARG B N 1
ATOM 1681 C CA . ARG B 1 56 ? 1.615 3.49 -6.641 1 98.75 56 ARG B CA 1
ATOM 1682 C C . ARG B 1 56 ? 2.445 2.211 -6.699 1 98.75 56 ARG B C 1
ATOM 1684 O O . ARG B 1 56 ? 2.18 1.332 -7.523 1 98.75 56 ARG B O 1
ATOM 1691 N N . ALA B 1 57 ? 3.389 2.086 -5.812 1 98.81 57 ALA B N 1
ATOM 1692 C CA . ALA B 1 57 ? 4.23 0.893 -5.766 1 98.81 57 ALA B CA 1
ATOM 1693 C C . ALA B 1 57 ? 3.408 -0.344 -5.418 1 98.81 57 ALA B C 1
ATOM 1695 O O . ALA B 1 57 ? 3.621 -1.419 -5.984 1 98.81 57 ALA B O 1
ATOM 1696 N N . LEU B 1 58 ? 2.471 -0.18 -4.496 1 98.81 58 LEU B N 1
ATOM 1697 C CA . LEU B 1 58 ? 1.605 -1.289 -4.109 1 98.81 58 LEU B CA 1
ATOM 1698 C C . LEU B 1 58 ? 0.751 -1.75 -5.285 1 98.81 58 LEU B C 1
ATOM 1700 O O . LEU B 1 58 ? 0.62 -2.951 -5.527 1 98.81 58 LEU B O 1
ATOM 1704 N N . GLU B 1 59 ? 0.247 -0.794 -5.961 1 98.56 59 GLU B N 1
ATOM 1705 C CA . GLU B 1 59 ? -0.579 -1.125 -7.117 1 98.56 59 GLU B CA 1
ATOM 1706 C C . GLU B 1 59 ? 0.237 -1.838 -8.195 1 98.56 59 GLU B C 1
ATOM 1708 O O . GLU B 1 59 ? -0.214 -2.834 -8.766 1 98.56 59 GLU B O 1
ATOM 1713 N N . ALA B 1 60 ? 1.391 -1.402 -8.422 1 98.81 60 ALA B N 1
ATOM 1714 C CA . ALA B 1 60 ? 2.27 -2.031 -9.398 1 98.81 60 ALA B CA 1
ATOM 1715 C C . ALA B 1 60 ? 2.639 -3.451 -8.977 1 98.81 60 ALA B C 1
ATOM 1717 O O . ALA B 1 60 ? 2.65 -4.367 -9.797 1 98.81 60 ALA B O 1
ATOM 1718 N N . ALA B 1 61 ? 2.9 -3.574 -7.707 1 98.88 61 ALA B N 1
ATOM 1719 C CA . ALA B 1 61 ? 3.268 -4.891 -7.191 1 98.88 61 ALA B CA 1
ATOM 1720 C C . ALA B 1 61 ? 2.109 -5.875 -7.32 1 98.88 61 ALA B C 1
ATOM 1722 O O . ALA B 1 61 ? 2.314 -7.043 -7.664 1 98.88 61 ALA B O 1
ATOM 1723 N N . ARG B 1 62 ? 0.935 -5.43 -7.09 1 98.75 62 ARG B N 1
ATOM 1724 C CA . ARG B 1 62 ? -0.255 -6.258 -7.254 1 98.75 62 ARG B CA 1
ATOM 1725 C C . ARG B 1 62 ? -0.397 -6.734 -8.695 1 98.75 62 ARG B C 1
ATOM 1727 O O . ARG B 1 62 ? -0.712 -7.902 -8.945 1 98.75 62 ARG B O 1
ATOM 1734 N N . ALA B 1 63 ? -0.149 -5.832 -9.578 1 98.75 63 ALA B N 1
ATOM 1735 C CA . ALA B 1 63 ? -0.244 -6.172 -11 1 98.75 63 ALA B CA 1
ATOM 1736 C C . ALA B 1 63 ? 0.79 -7.227 -11.375 1 98.75 63 ALA B C 1
ATOM 1738 O O . ALA B 1 63 ? 0.491 -8.148 -12.141 1 98.75 63 ALA B O 1
ATOM 1739 N N . VAL B 1 64 ? 1.922 -7.148 -10.828 1 98.88 64 VAL B N 1
ATOM 1740 C CA . VAL B 1 64 ? 2.99 -8.094 -11.141 1 98.88 64 VAL B CA 1
ATOM 1741 C C . VAL B 1 64 ? 2.643 -9.469 -10.586 1 98.88 64 VAL B C 1
ATOM 1743 O O . VAL B 1 64 ? 2.844 -10.484 -11.25 1 98.88 64 VAL B O 1
ATOM 1746 N N . VAL B 1 65 ? 2.1 -9.531 -9.359 1 98.5 65 VAL B N 1
ATOM 1747 C CA . VAL B 1 65 ? 1.685 -10.797 -8.773 1 98.5 65 VAL B CA 1
ATOM 1748 C C . VAL B 1 65 ? 0.616 -11.445 -9.648 1 98.5 65 VAL B C 1
ATOM 1750 O O . VAL B 1 65 ? 0.671 -12.648 -9.922 1 98.5 65 VAL B O 1
ATOM 1753 N N . ALA B 1 66 ? -0.269 -10.656 -10.133 1 97.94 66 ALA B N 1
ATOM 1754 C CA . ALA B 1 66 ? -1.329 -11.172 -11 1 97.94 66 ALA B CA 1
ATOM 1755 C C . ALA B 1 66 ? -0.754 -11.742 -12.289 1 97.94 66 ALA B C 1
ATOM 1757 O O . ALA B 1 66 ? -1.136 -12.836 -12.711 1 97.94 66 ALA B O 1
ATOM 1758 N N . GLU B 1 67 ? 0.102 -11 -12.836 1 98.62 67 GLU B N 1
ATOM 1759 C CA . GLU B 1 67 ? 0.732 -11.438 -14.086 1 98.62 67 GLU B CA 1
ATOM 1760 C C . GLU B 1 67 ? 1.528 -12.719 -13.883 1 98.62 67 GLU B C 1
ATOM 1762 O O . GLU B 1 67 ? 1.438 -13.648 -14.688 1 98.62 67 GLU B O 1
ATOM 1767 N N . ARG B 1 68 ? 2.266 -12.828 -12.797 1 98.69 68 ARG B N 1
ATOM 1768 C CA . ARG B 1 68 ? 3.08 -14 -12.523 1 98.69 68 ARG B CA 1
ATOM 1769 C C . ARG B 1 68 ? 2.205 -15.203 -12.172 1 98.69 68 ARG B C 1
ATOM 1771 O O . ARG B 1 68 ? 2.523 -16.328 -12.547 1 98.69 68 ARG B O 1
ATOM 1778 N N . THR B 1 69 ? 1.146 -14.922 -11.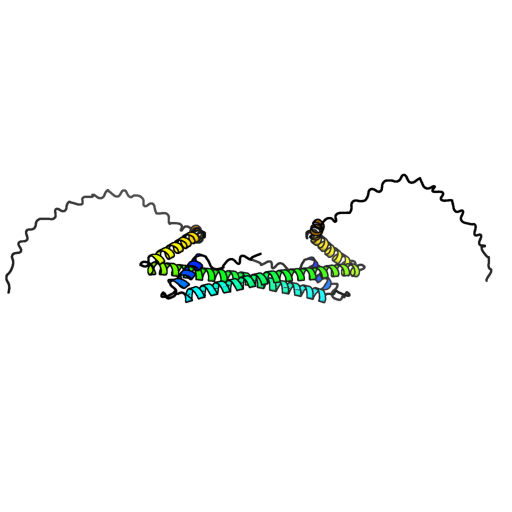508 1 97.88 69 THR B N 1
ATOM 1779 C CA . THR B 1 69 ? 0.191 -15.977 -11.188 1 97.88 69 THR B CA 1
ATOM 1780 C C . THR B 1 69 ? 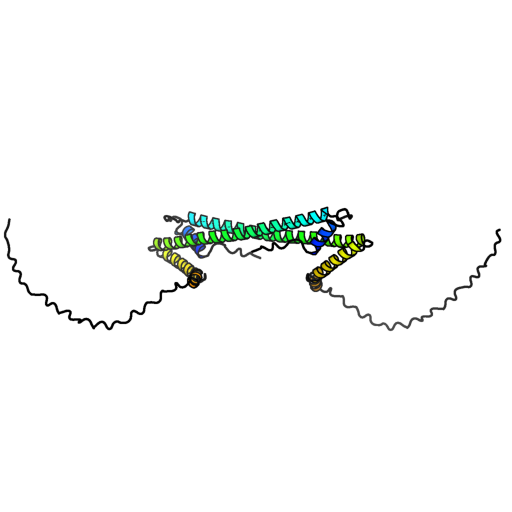-0.411 -16.562 -12.461 1 97.88 69 THR B C 1
ATOM 1782 O O . THR B 1 69 ? -0.467 -17.797 -12.617 1 97.88 69 THR B O 1
ATOM 1785 N N . ALA B 1 70 ? -0.781 -15.703 -13.359 1 97.38 70 ALA B N 1
ATOM 1786 C CA . ALA B 1 70 ? -1.355 -16.141 -14.625 1 97.38 70 ALA B CA 1
ATOM 1787 C C . ALA B 1 70 ? -0.342 -16.938 -15.445 1 97.38 70 ALA B C 1
ATOM 1789 O O . ALA B 1 70 ? -0.685 -17.953 -16.047 1 97.38 70 ALA B O 1
ATOM 1790 N N . THR B 1 71 ? 0.821 -16.5 -15.445 1 98.38 71 THR B N 1
ATOM 1791 C CA . THR B 1 71 ? 1.882 -17.172 -16.203 1 98.38 71 THR B CA 1
ATOM 1792 C C . THR B 1 71 ? 2.141 -18.562 -15.648 1 98.38 71 THR B C 1
ATOM 1794 O O . THR B 1 71 ? 2.207 -19.531 -16.406 1 98.38 71 THR B O 1
ATOM 1797 N N . LEU B 1 72 ? 2.211 -18.703 -14.32 1 98.25 72 LEU B N 1
ATOM 1798 C CA . LEU B 1 72 ? 2.434 -20 -13.703 1 98.25 72 LEU B CA 1
ATOM 1799 C C . LEU B 1 72 ? 1.246 -20.922 -13.945 1 98.25 72 LEU B C 1
ATOM 1801 O O . LEU B 1 72 ? 1.425 -22.109 -14.25 1 98.25 72 LEU B O 1
ATOM 1805 N N . THR B 1 73 ? 0.088 -20.375 -13.867 1 96.19 73 THR B N 1
ATOM 1806 C CA . THR B 1 73 ? -1.124 -21.156 -14.07 1 96.19 73 THR B CA 1
ATOM 1807 C C . THR B 1 73 ? -1.189 -21.688 -15.508 1 96.19 73 THR B C 1
ATOM 1809 O O . THR B 1 73 ? -1.513 -22.859 -15.734 1 96.19 73 THR B O 1
ATOM 1812 N N . ALA B 1 74 ? -0.858 -20.859 -16.438 1 96.88 74 ALA B N 1
ATOM 1813 C CA . ALA B 1 74 ? -0.859 -21.266 -17.844 1 96.88 74 ALA B CA 1
ATOM 1814 C C . ALA B 1 74 ? 0.165 -22.359 -18.094 1 96.88 74 ALA B C 1
ATOM 1816 O O . ALA B 1 74 ? -0.126 -23.344 -18.781 1 96.88 74 ALA B O 1
ATOM 1817 N N . LYS B 1 75 ? 1.254 -22.25 -17.547 1 98.12 75 LYS B N 1
ATOM 1818 C CA . LYS B 1 75 ? 2.293 -23.266 -17.703 1 98.12 75 LYS B CA 1
ATOM 1819 C C . LYS B 1 75 ? 1.897 -24.578 -17.016 1 98.12 75 LYS B C 1
ATOM 1821 O O . LYS B 1 75 ? 2.143 -25.656 -17.547 1 98.12 75 LYS B O 1
ATOM 1826 N N . ALA B 1 76 ? 1.276 -24.391 -15.844 1 97.38 76 ALA B N 1
ATOM 1827 C CA . ALA B 1 76 ? 0.794 -25.578 -15.141 1 97.38 76 ALA B CA 1
ATOM 1828 C C . ALA B 1 76 ? -0.255 -26.328 -15.961 1 97.38 76 ALA B C 1
ATOM 1830 O O . ALA B 1 76 ? -0.24 -27.547 -16.031 1 97.38 76 ALA B O 1
ATOM 1831 N N . GLN B 1 77 ? -1.101 -25.578 -16.578 1 95.5 77 GLN B N 1
ATOM 1832 C CA . GLN B 1 77 ? -2.133 -26.172 -17.422 1 95.5 77 GLN B CA 1
ATOM 1833 C C . GLN B 1 77 ? -1.519 -26.891 -18.625 1 95.5 77 GLN B C 1
ATOM 1835 O O . GLN B 1 77 ? -1.942 -28 -18.984 1 95.5 77 GLN B O 1
ATOM 1840 N N . ARG B 1 78 ? -0.562 -26.328 -19.188 1 97.12 78 ARG B N 1
ATOM 1841 C CA . ARG B 1 78 ? 0.169 -26.984 -20.281 1 97.12 78 ARG B CA 1
ATOM 1842 C C . ARG B 1 78 ? 0.864 -28.25 -19.797 1 97.12 78 ARG B C 1
ATOM 1844 O O . ARG B 1 78 ? 0.803 -29.281 -20.453 1 97.12 78 ARG B O 1
ATOM 1851 N N . GLY B 1 79 ? 1.419 -28.078 -18.594 1 97.06 79 GLY B N 1
ATOM 1852 C CA . GLY B 1 79 ? 2.055 -29.25 -17.984 1 97.06 79 GLY B CA 1
ATOM 1853 C C . GLY B 1 79 ? 1.09 -30.391 -17.734 1 97.06 79 GLY B C 1
ATOM 1854 O O . GLY B 1 79 ? 1.429 -31.547 -17.938 1 97.06 79 GLY B O 1
ATOM 1855 N N . LEU B 1 80 ? -0.047 -30.047 -17.297 1 96.44 80 LEU B N 1
ATOM 1856 C CA . LEU B 1 80 ? -1.085 -31.047 -17.078 1 96.44 80 LEU B CA 1
ATOM 1857 C C . LEU B 1 80 ? -1.464 -31.734 -18.391 1 96.44 80 LEU B C 1
ATOM 1859 O O . LEU B 1 80 ? -1.602 -32.969 -18.438 1 96.44 80 LEU B O 1
ATOM 1863 N N . SER B 1 81 ? -1.611 -30.938 -19.484 1 95.94 81 SER B N 1
ATOM 1864 C CA . SER B 1 81 ? -1.975 -31.469 -20.797 1 95.94 81 SER B CA 1
ATOM 1865 C C . SER B 1 81 ? -0.911 -32.438 -21.312 1 95.94 81 SER B C 1
ATOM 1867 O O . SER B 1 81 ? -1.231 -33.531 -21.797 1 95.94 81 SER B O 1
ATOM 1869 N N . TYR B 1 82 ? 0.339 -32.062 -21.141 1 97.62 82 TYR B N 1
ATOM 1870 C CA . TYR B 1 82 ? 1.442 -32.938 -21.562 1 97.62 82 TYR B CA 1
ATOM 1871 C C . TYR B 1 82 ? 1.483 -34.219 -20.734 1 97.62 82 TYR B C 1
ATOM 1873 O O . TYR B 1 82 ? 1.652 -35.312 -21.266 1 97.62 82 TYR B O 1
ATOM 1881 N N . ALA B 1 83 ? 1.286 -34.062 -19.438 1 96.56 83 ALA B N 1
ATOM 1882 C CA . ALA B 1 83 ? 1.338 -35.219 -18.531 1 96.56 83 ALA B CA 1
ATOM 1883 C C . ALA B 1 83 ? 0.236 -36.219 -18.844 1 96.56 83 ALA B C 1
ATOM 1885 O O . ALA B 1 83 ? 0.454 -37.438 -18.781 1 96.56 83 ALA B O 1
ATOM 1886 N N . LYS B 1 84 ? -0.928 -35.719 -19.203 1 96 84 LYS B N 1
ATOM 1887 C CA . LYS B 1 84 ? -2.041 -36.594 -19.578 1 96 84 LYS B CA 1
ATOM 1888 C C . LYS B 1 84 ? -1.669 -37.531 -20.734 1 96 84 LYS B C 1
ATOM 1890 O O . LYS B 1 84 ? -1.95 -38.719 -20.703 1 96 84 LYS B O 1
ATOM 1895 N N . VAL B 1 85 ? -0.98 -36.969 -21.703 1 96.06 85 VAL B N 1
ATOM 1896 C CA . VAL B 1 85 ? -0.596 -37.688 -22.906 1 96.06 85 VAL B CA 1
ATOM 1897 C C . VAL B 1 85 ? 0.565 -38.625 -22.578 1 96.06 85 VAL B C 1
ATOM 1899 O O . VAL B 1 85 ? 0.529 -39.812 -22.922 1 96.06 85 VAL B O 1
ATOM 1902 N N . PHE B 1 86 ? 1.518 -38.188 -21.812 1 95.94 86 PHE B N 1
ATOM 1903 C CA . PHE B 1 86 ? 2.744 -38.906 -21.531 1 95.94 86 PHE B CA 1
ATOM 1904 C C . PHE B 1 86 ? 2.451 -40.156 -20.672 1 95.94 86 PHE B C 1
ATOM 1906 O O . PHE B 1 86 ? 3.105 -41.188 -20.812 1 95.94 86 PHE B O 1
ATOM 1913 N N . THR B 1 87 ? 1.438 -40 -19.812 1 95.06 87 THR B N 1
ATOM 1914 C CA . THR B 1 87 ? 1.241 -41.062 -18.812 1 95.06 87 THR B CA 1
ATOM 1915 C C . THR B 1 87 ? 0.126 -42 -19.234 1 95.06 87 THR B C 1
ATOM 1917 O O . THR B 1 87 ? -0.31 -42.844 -18.453 1 95.06 87 THR B O 1
ATOM 1920 N N . GLU B 1 88 ? -0.337 -41.875 -20.422 1 93.19 88 GLU B N 1
ATOM 1921 C CA . GLU B 1 88 ? -1.455 -42.656 -20.906 1 93.19 88 GLU B CA 1
ATOM 1922 C C . GLU B 1 88 ? -1.199 -44.156 -20.719 1 93.19 88 GLU B C 1
ATOM 1924 O O . GLU B 1 88 ? -2.115 -44.906 -20.391 1 93.19 88 GLU B O 1
ATOM 1929 N N . ASP B 1 89 ? 0.051 -44.625 -20.859 1 93.94 89 ASP B N 1
ATOM 1930 C CA . ASP B 1 89 ? 0.387 -46.062 -20.781 1 93.94 89 ASP B CA 1
ATOM 1931 C C . ASP B 1 89 ? 0.998 -46.406 -19.438 1 93.94 89 ASP B C 1
ATOM 1933 O O . ASP B 1 89 ? 1.572 -47.469 -19.266 1 93.94 89 ASP B O 1
ATOM 1937 N N . GLN B 1 90 ? 0.93 -45.469 -18.484 1 94.31 90 GLN B N 1
ATOM 1938 C CA . GLN B 1 90 ? 1.445 -45.656 -17.141 1 94.31 90 GLN B CA 1
ATOM 1939 C C . GLN B 1 90 ? 0.324 -45.562 -16.109 1 94.31 90 GLN B C 1
ATOM 1941 O O . GLN B 1 90 ? 0.021 -44.5 -15.594 1 94.31 90 GLN B O 1
ATOM 1946 N N . PRO B 1 91 ? -0.234 -46.688 -15.812 1 93.12 91 PRO B N 1
ATOM 1947 C CA . PRO B 1 91 ? -1.483 -46.719 -15.047 1 93.12 91 PRO B CA 1
ATOM 1948 C C . PRO B 1 91 ? -1.381 -45.938 -13.727 1 93.12 91 PRO B C 1
ATOM 1950 O O . PRO B 1 91 ? -2.283 -45.188 -13.375 1 93.12 91 PRO B O 1
ATOM 1953 N N . GLU B 1 92 ? -0.302 -46.219 -12.953 1 91.56 92 GLU B N 1
ATOM 1954 C CA . GLU B 1 92 ? -0.176 -45.531 -11.656 1 91.56 92 GLU B CA 1
ATOM 1955 C C . GLU B 1 92 ? -0.06 -44.031 -11.82 1 91.56 92 GLU B C 1
ATOM 1957 O O . GLU B 1 92 ? -0.702 -43.281 -11.086 1 91.56 92 GLU B O 1
ATOM 1962 N N . LEU B 1 93 ? 0.696 -43.594 -12.781 1 94.44 93 LEU B N 1
ATOM 1963 C CA . LEU B 1 93 ? 0.896 -42.156 -13.016 1 94.44 93 LEU B CA 1
ATOM 1964 C C . LEU B 1 93 ? -0.344 -41.531 -13.648 1 94.44 93 LEU B C 1
ATOM 1966 O O . LEU B 1 93 ? -0.678 -40.375 -13.367 1 94.44 93 LEU B O 1
ATOM 1970 N N . ARG B 1 94 ? -0.967 -42.281 -14.453 1 94.75 94 ARG B N 1
ATOM 1971 C CA . ARG B 1 94 ? -2.199 -41.812 -15.078 1 94.75 94 ARG B CA 1
ATOM 1972 C C . ARG B 1 94 ? -3.271 -41.531 -14.031 1 94.75 94 ARG B C 1
ATOM 1974 O O . ARG B 1 94 ? -4.008 -40.531 -14.156 1 94.75 94 ARG B O 1
ATOM 1981 N N . GLU B 1 95 ? -3.324 -42.344 -13.039 1 94.56 95 GLU B N 1
ATOM 1982 C CA . GLU B 1 95 ? -4.285 -42.125 -11.961 1 94.56 95 GLU B CA 1
ATOM 1983 C C . GLU B 1 95 ? -3.977 -40.844 -11.203 1 94.56 95 GLU B C 1
ATOM 1985 O O . GLU B 1 95 ? -4.883 -40.062 -10.883 1 94.56 95 GLU B O 1
ATOM 1990 N N . ARG B 1 96 ? -2.762 -40.656 -10.953 1 94.12 96 ARG B N 1
ATOM 1991 C CA . ARG B 1 96 ? -2.344 -39.438 -10.266 1 94.12 96 ARG B CA 1
ATOM 1992 C C . ARG B 1 96 ? -2.658 -38.188 -11.094 1 94.12 96 ARG B C 1
ATOM 1994 O O . ARG B 1 96 ? -3.18 -37.188 -10.578 1 94.12 96 ARG B O 1
ATOM 2001 N N . VAL B 1 97 ? -2.404 -38.188 -12.359 1 96.12 97 VAL B N 1
ATOM 2002 C CA . VAL B 1 97 ? -2.635 -37.062 -13.266 1 96.12 97 VAL B CA 1
ATOM 2003 C C . VAL B 1 97 ? -4.133 -36.781 -13.375 1 96.12 97 VAL B C 1
ATOM 2005 O O . VAL B 1 97 ? -4.555 -35.625 -13.406 1 96.12 97 VAL B O 1
ATOM 2008 N N . THR B 1 98 ? -4.875 -37.875 -13.391 1 94.06 98 THR B N 1
ATOM 2009 C CA . THR B 1 98 ? -6.328 -37.719 -13.453 1 94.06 98 THR B CA 1
ATOM 2010 C C . THR B 1 98 ? -6.867 -37.062 -12.195 1 94.06 98 THR B C 1
ATOM 2012 O O . THR B 1 98 ? -7.777 -36.219 -12.273 1 94.06 98 THR B O 1
ATOM 2015 N N . ALA B 1 99 ? -6.32 -37.375 -11.078 1 92.12 99 ALA B N 1
ATOM 2016 C CA . ALA B 1 99 ? -6.711 -36.75 -9.828 1 92.12 99 ALA B CA 1
ATOM 2017 C C . ALA B 1 99 ? -6.395 -35.25 -9.844 1 92.12 99 ALA B C 1
ATOM 2019 O O . ALA B 1 99 ? -7.188 -34.438 -9.367 1 92.12 99 ALA B O 1
ATOM 2020 N N . ILE B 1 100 ? -5.266 -34.906 -10.398 1 93.75 100 ILE B N 1
ATOM 2021 C CA . ILE B 1 100 ? -4.852 -33.5 -10.508 1 93.75 100 ILE B CA 1
ATOM 2022 C C . ILE B 1 100 ? -5.797 -32.75 -11.445 1 93.75 100 ILE B C 1
ATOM 2024 O O . ILE B 1 100 ? -6.199 -31.625 -11.164 1 93.75 100 ILE B O 1
ATOM 2028 N N . ALA B 1 101 ? -6.121 -33.375 -12.508 1 90.94 101 ALA B N 1
ATOM 2029 C CA . ALA B 1 101 ? -7.012 -32.75 -13.492 1 90.94 101 ALA B CA 1
ATOM 2030 C C . ALA B 1 101 ? -8.383 -32.469 -12.898 1 90.94 101 ALA B C 1
ATOM 2032 O O . ALA B 1 101 ? -9.023 -31.484 -13.25 1 90.94 101 ALA B O 1
ATOM 2033 N N . ALA B 1 102 ? -8.734 -33.344 -12 1 87.62 102 ALA B N 1
ATOM 2034 C CA . ALA B 1 102 ? -10.023 -33.156 -11.336 1 87.62 102 ALA B CA 1
ATOM 2035 C C . ALA B 1 102 ? -10.008 -31.906 -10.461 1 87.62 102 ALA B C 1
ATOM 2037 O O . ALA B 1 102 ? -11 -31.172 -10.391 1 87.62 102 ALA B O 1
ATOM 2038 N N . LEU B 1 103 ? -8.953 -31.625 -9.875 1 79.88 103 LEU B N 1
ATOM 2039 C CA . LEU B 1 103 ? -8.781 -30.422 -9.078 1 79.88 103 LEU B CA 1
ATOM 2040 C C . LEU B 1 103 ? -8.859 -29.172 -9.961 1 79.88 103 LEU B C 1
ATOM 2042 O O . LEU B 1 103 ? -9.445 -28.172 -9.562 1 79.88 103 LEU B O 1
ATOM 2046 N N . ALA B 1 104 ? -8.25 -29.234 -11.078 1 80 104 ALA B N 1
ATOM 2047 C CA . ALA B 1 104 ? -8.242 -28.125 -12.023 1 80 104 ALA B CA 1
ATOM 2048 C C . ALA B 1 104 ? -9.664 -27.766 -12.461 1 80 104 ALA B C 1
ATOM 2050 O O . ALA B 1 104 ? -9.992 -26.594 -12.617 1 80 104 ALA B O 1
ATOM 2051 N N . SER B 1 105 ? -10.43 -28.797 -12.625 1 78.62 105 SER B N 1
ATOM 2052 C CA . SER B 1 105 ? -11.805 -28.594 -13.07 1 78.62 105 SER B CA 1
ATOM 2053 C C . SER B 1 105 ? -12.641 -27.922 -11.992 1 78.62 105 SER B C 1
ATOM 2055 O O . SER B 1 105 ? -13.492 -27.078 -12.297 1 78.62 105 SER B O 1
ATOM 2057 N N . VAL B 1 106 ? -12.375 -28.141 -10.797 1 70.19 106 VAL B N 1
ATOM 2058 C CA . VAL B 1 106 ? -13.086 -27.547 -9.672 1 70.19 106 VAL B CA 1
ATOM 2059 C C . VAL B 1 106 ? -12.734 -26.062 -9.555 1 70.19 106 VAL B C 1
ATOM 2061 O O . VAL B 1 106 ? -13.609 -25.219 -9.352 1 70.19 106 VAL B O 1
ATOM 2064 N N . VAL B 1 107 ? -11.492 -25.766 -9.734 1 67.19 107 VAL B N 1
ATOM 2065 C CA . VAL B 1 107 ? -11.008 -24.406 -9.625 1 67.19 107 VAL B CA 1
ATOM 2066 C C . VAL B 1 107 ? -11.578 -23.562 -10.766 1 67.19 107 VAL B C 1
ATOM 2068 O O . VAL B 1 107 ? -11.992 -22.422 -10.555 1 67.19 107 VAL B O 1
ATOM 2071 N N . ARG B 1 108 ? -11.555 -24.062 -11.875 1 67.31 108 ARG B N 1
ATOM 2072 C CA . ARG B 1 108 ? -12.117 -23.359 -13.031 1 67.31 108 ARG B CA 1
ATOM 2073 C C . ARG B 1 108 ? -13.594 -23.047 -12.812 1 67.31 108 ARG B C 1
ATOM 2075 O O . ARG B 1 108 ? -14.07 -21.984 -13.195 1 67.31 108 ARG B O 1
ATOM 2082 N N . ARG B 1 109 ? -14.203 -24.016 -12.195 1 61.84 109 ARG B N 1
ATOM 2083 C CA . ARG B 1 109 ? -15.625 -23.812 -11.945 1 61.84 109 ARG B CA 1
ATOM 2084 C C . ARG B 1 109 ? -15.852 -22.781 -10.852 1 61.84 109 ARG B C 1
ATOM 2086 O O . ARG B 1 109 ? -16.828 -22.031 -10.891 1 61.84 109 ARG B O 1
ATOM 2093 N N . ALA B 1 110 ? -14.984 -22.812 -9.898 1 53.69 110 ALA B N 1
ATOM 2094 C CA . ALA B 1 110 ? -15.141 -21.891 -8.789 1 53.69 110 ALA B CA 1
ATOM 2095 C C . ALA B 1 110 ? -14.766 -20.469 -9.203 1 53.69 110 ALA B C 1
ATOM 2097 O O . ALA B 1 110 ? -15.188 -19.5 -8.57 1 53.69 110 ALA B O 1
ATOM 2098 N N . GLU B 1 111 ? -13.773 -20.375 -9.992 1 54.09 111 GLU B N 1
ATOM 2099 C CA . GLU B 1 111 ? -13.43 -19.047 -10.5 1 54.09 111 GLU B CA 1
ATOM 2100 C C . GLU B 1 111 ? -14.539 -18.5 -11.398 1 54.09 111 GLU B C 1
ATOM 2102 O O . GLU B 1 111 ? -14.945 -19.156 -12.359 1 54.09 111 GLU B O 1
ATOM 2107 N N . PRO B 1 112 ? -15.383 -17.781 -10.914 1 44.03 112 PRO B N 1
ATOM 2108 C CA . PRO B 1 112 ? -16.453 -17.234 -11.75 1 44.03 112 PRO B CA 1
ATOM 2109 C C . PRO B 1 112 ? -15.992 -16.953 -13.18 1 44.03 112 PRO B C 1
ATOM 2111 O O . PRO B 1 112 ? -14.82 -16.641 -13.406 1 44.03 112 PRO B O 1
ATOM 2114 N N . ALA B 1 113 ? -16.609 -17.562 -14.258 1 36.66 113 ALA B N 1
ATOM 2115 C CA . ALA B 1 113 ? -16.453 -17.25 -15.68 1 36.66 113 ALA B CA 1
ATOM 2116 C C . ALA B 1 113 ? -16.281 -15.75 -15.898 1 36.66 113 ALA B C 1
ATOM 2118 O O . ALA B 1 113 ? -17.266 -15 -15.883 1 36.66 113 ALA B O 1
ATOM 2119 N N . ARG B 1 114 ? -15.328 -15.227 -15.445 1 43.38 114 ARG B N 1
ATOM 2120 C CA . ARG B 1 114 ? -15.094 -13.875 -15.945 1 43.38 114 ARG B CA 1
ATOM 2121 C C . ARG B 1 114 ? -15.406 -13.781 -17.438 1 43.38 114 ARG B C 1
ATOM 2123 O O . ARG B 1 114 ? -15.758 -12.719 -17.938 1 43.38 114 ARG B O 1
ATOM 2130 N N . ASP B 1 115 ? -14.977 -14.828 -18.094 1 39.72 115 ASP B N 1
ATOM 2131 C CA . ASP B 1 115 ? -15.281 -14.82 -19.531 1 39.72 115 ASP B CA 1
ATOM 2132 C C . ASP B 1 115 ? -16.797 -14.883 -19.766 1 39.72 115 ASP B C 1
ATOM 2134 O O . ASP B 1 115 ? -17.297 -14.328 -20.75 1 39.72 115 ASP B O 1
ATOM 2138 N N . GLU B 1 116 ? -17.484 -15.586 -18.969 1 38 116 GLU B N 1
ATOM 2139 C CA . GLU B 1 116 ? -18.922 -15.602 -19.266 1 38 116 GLU B CA 1
ATOM 2140 C C . GLU B 1 116 ? -19.562 -14.258 -18.953 1 38 116 GLU B C 1
ATOM 2142 O O . GLU B 1 116 ? -20.547 -13.875 -19.578 1 38 116 GLU B O 1
ATOM 2147 N N . ALA B 1 117 ? -19.031 -13.648 -17.906 1 41.47 117 ALA B N 1
ATOM 2148 C CA . ALA B 1 117 ? -19.562 -12.297 -17.719 1 41.47 117 ALA B CA 1
ATOM 2149 C C . ALA B 1 117 ? -19.141 -11.383 -18.859 1 41.47 117 ALA B C 1
ATOM 2151 O O . ALA B 1 117 ? -19.891 -10.484 -19.25 1 41.47 117 ALA B O 1
ATOM 2152 N N . ALA B 1 118 ? -17.859 -11.547 -19.312 1 42.03 118 ALA B N 1
ATOM 2153 C CA . ALA B 1 118 ? -17.469 -10.844 -20.531 1 42.03 118 ALA B CA 1
ATOM 2154 C C . ALA B 1 118 ? -18.266 -11.344 -21.734 1 42.03 118 ALA B C 1
ATOM 2156 O O . ALA B 1 118 ? -18.594 -10.57 -22.641 1 42.03 118 ALA B O 1
ATOM 2157 N N . ALA B 1 119 ? -18.547 -12.594 -21.672 1 42.78 119 ALA B N 1
ATOM 2158 C CA . ALA B 1 119 ? -19.422 -13.109 -22.719 1 42.78 119 ALA B CA 1
ATOM 2159 C C . ALA B 1 119 ? -20.859 -12.656 -22.484 1 42.78 119 ALA B C 1
ATOM 2161 O O . ALA B 1 119 ? -21.641 -12.539 -23.438 1 42.78 119 ALA B O 1
ATOM 2162 N N . ALA B 1 120 ? -21.172 -12.477 -21.172 1 46.41 120 ALA B N 1
ATOM 2163 C CA . ALA B 1 120 ? -22.547 -12.023 -20.891 1 46.41 120 ALA B CA 1
ATOM 2164 C C . ALA B 1 120 ? -22.703 -10.547 -21.25 1 46.41 120 ALA B C 1
ATOM 2166 O O . ALA B 1 120 ? -23.828 -10.078 -21.484 1 46.41 120 ALA B O 1
ATOM 2167 N N . ASN B 1 121 ? -21.609 -9.781 -21.125 1 45.09 121 ASN B N 1
ATOM 2168 C CA . ASN B 1 121 ? -21.625 -8.359 -21.453 1 45.09 121 ASN B CA 1
ATOM 2169 C C . ASN B 1 121 ? -21.203 -8.117 -22.906 1 45.09 121 ASN B C 1
ATOM 2171 O O . ASN B 1 121 ? -20.922 -6.98 -23.281 1 45.09 121 ASN B O 1
ATOM 2175 N N . ALA B 1 122 ? -20.75 -9.195 -23.641 1 43.25 122 ALA B N 1
ATOM 2176 C CA . ALA B 1 122 ? -20.531 -8.977 -25.062 1 43.25 122 ALA B CA 1
ATOM 2177 C C . ALA B 1 122 ? -21.797 -8.43 -25.734 1 43.25 122 ALA B C 1
ATOM 2179 O O . ALA B 1 122 ? -22.891 -8.906 -25.484 1 43.25 122 ALA B O 1
ATOM 2180 N N . PRO B 1 123 ? -21.734 -7.25 -26.141 1 45.22 123 PRO B N 1
ATOM 2181 C CA . PRO B 1 123 ? -22.938 -6.73 -26.812 1 45.22 123 PRO B CA 1
ATOM 2182 C C . PRO B 1 123 ? -23.562 -7.742 -27.75 1 45.22 123 PRO B C 1
ATOM 2184 O O . PRO B 1 123 ? -22.859 -8.492 -28.438 1 45.22 123 PRO B O 1
ATOM 2187 N N . LYS B 1 124 ? -24.656 -8.336 -27.422 1 47 124 LYS B N 1
ATOM 2188 C CA . LYS B 1 124 ? -25.438 -9.156 -28.344 1 47 124 LYS B CA 1
ATOM 2189 C C . LYS B 1 124 ? -25.375 -8.602 -29.75 1 47 124 LYS B C 1
ATOM 2191 O O . LYS B 1 124 ? -25.688 -7.43 -29.984 1 47 124 LYS B O 1
ATOM 2196 N N . LYS B 1 125 ? -24.547 -9.141 -30.547 1 49.81 125 LYS B N 1
ATOM 2197 C CA . LYS B 1 125 ? -24.656 -8.766 -31.953 1 49.81 125 LYS B CA 1
ATOM 2198 C C . LYS B 1 125 ? -26.125 -8.625 -32.375 1 49.81 125 LYS B C 1
ATOM 2200 O O . LYS B 1 125 ? -26.938 -9.508 -32.094 1 49.81 125 LYS B O 1
ATOM 2205 N N . ARG B 1 126 ? -26.609 -7.387 -32.531 1 50.41 126 ARG B N 1
ATOM 2206 C CA . ARG B 1 126 ? -27.891 -7.133 -33.156 1 50.41 126 ARG B CA 1
ATOM 2207 C C . ARG B 1 126 ? -28.078 -8.008 -34.406 1 50.41 126 ARG B C 1
ATOM 2209 O O . ARG B 1 126 ? -27.344 -7.867 -35.375 1 50.41 126 ARG B O 1
ATOM 2216 N N . GLY B 1 127 ? -28.375 -9.266 -34.188 1 43.12 127 GLY B N 1
ATOM 2217 C CA . GLY B 1 127 ? -28.719 -10.094 -35.312 1 43.12 127 GLY B CA 1
ATOM 2218 C C . GLY B 1 127 ? -29.609 -9.383 -36.344 1 43.12 127 GLY B C 1
ATOM 2219 O O . GLY B 1 127 ? -30.469 -8.594 -35.938 1 43.12 127 GLY B O 1
ATOM 2220 N N . ARG B 1 128 ? -29.234 -9.094 -37.594 1 55.97 128 ARG B N 1
ATOM 2221 C CA . ARG B 1 128 ? -30.031 -8.555 -38.688 1 55.97 128 ARG B CA 1
ATOM 2222 C C . ARG B 1 128 ? -31.406 -9.234 -38.75 1 55.97 128 ARG B C 1
ATOM 2224 O O . ARG B 1 128 ? -31.5 -10.453 -38.594 1 55.97 128 ARG B O 1
ATOM 2231 N N . PRO B 1 129 ? -32.5 -8.547 -38.594 1 49.81 129 PRO B N 1
ATOM 2232 C CA . PRO B 1 129 ? -33.844 -9.148 -38.75 1 49.81 129 PRO B CA 1
ATOM 2233 C C . PRO B 1 129 ? -33.969 -9.977 -40.031 1 49.81 129 PRO B C 1
ATOM 2235 O O . PRO B 1 129 ? -33.5 -9.555 -41.094 1 49.81 129 PRO B O 1
ATOM 2238 N N . ARG B 1 130 ? -34.125 -11.164 -39.969 1 47.75 130 ARG B N 1
ATOM 2239 C CA . ARG B 1 130 ? -34.344 -12.039 -41.125 1 47.75 130 ARG B CA 1
ATOM 2240 C C . ARG B 1 130 ? -35.438 -11.484 -42.031 1 47.75 130 ARG B C 1
ATOM 2242 O O . ARG B 1 130 ? -36.531 -11.141 -41.531 1 47.75 130 ARG B O 1
ATOM 2249 N N . LYS B 1 131 ? -35.188 -10.883 -43.156 1 45.88 131 LYS B N 1
ATOM 2250 C CA . LYS B 1 131 ? -36.188 -10.5 -44.156 1 45.88 131 LYS B CA 1
ATOM 2251 C C . LYS B 1 131 ? -37.219 -11.602 -44.344 1 45.88 131 LYS B C 1
ATOM 2253 O O . LYS B 1 131 ? -36.875 -12.75 -44.594 1 45.88 131 LYS B O 1
ATOM 2258 N N . ILE B 1 132 ? -38.438 -11.539 -43.75 1 43.75 132 ILE B N 1
ATOM 2259 C CA . ILE B 1 132 ? -39.562 -12.422 -44.031 1 43.75 132 ILE B CA 1
ATOM 2260 C C . ILE B 1 132 ? -39.781 -12.477 -45.531 1 43.75 132 ILE B C 1
ATOM 2262 O O . ILE B 1 132 ? -40.188 -11.477 -46.156 1 43.75 132 ILE B O 1
ATOM 2266 N N . ARG B 1 133 ? -38.906 -13.141 -46.312 1 43.31 133 ARG B N 1
ATOM 2267 C CA . ARG B 1 133 ? -39.281 -13.359 -47.719 1 43.31 133 ARG B CA 1
ATOM 2268 C C . ARG B 1 133 ? -40.75 -13.828 -47.812 1 43.31 133 ARG B C 1
ATOM 2270 O O . ARG B 1 133 ? -41.156 -14.75 -47.125 1 43.31 133 ARG B O 1
ATOM 2277 N N . GL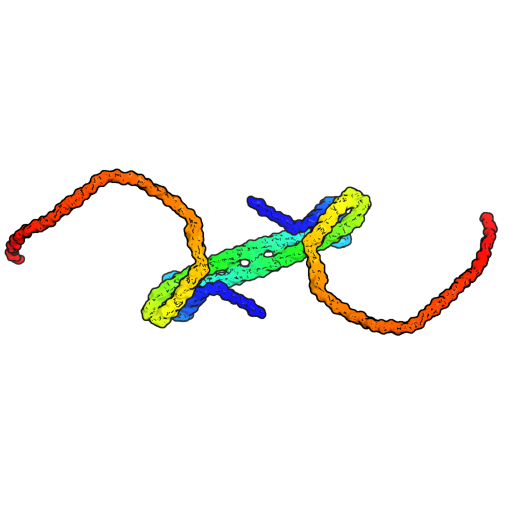U B 1 134 ? -41.688 -13.062 -48.188 1 41.53 134 GLU B N 1
ATOM 2278 C CA . GLU B 1 134 ? -43.031 -13.414 -48.625 1 41.53 134 GLU B CA 1
ATOM 2279 C C . GLU B 1 134 ? -43.062 -14.742 -49.375 1 41.53 134 GLU B C 1
ATOM 2281 O O . GLU B 1 134 ? -42.219 -14.953 -50.25 1 41.53 134 GLU B O 1
ATOM 2286 N N . GLU B 1 135 ? -43.562 -15.812 -48.75 1 39.31 135 GLU B N 1
ATOM 2287 C CA . GLU B 1 135 ? -43.812 -17.156 -49.281 1 39.31 135 GLU B CA 1
ATOM 2288 C C . GLU B 1 135 ? -44.406 -17.078 -50.688 1 39.31 135 GLU B C 1
ATOM 2290 O O . GLU B 1 135 ? -45.531 -16.625 -50.875 1 39.31 135 GLU B O 1
ATOM 2295 N N . ASP B 1 136 ? -43.719 -16.453 -51.656 1 38.12 136 ASP B N 1
ATOM 2296 C CA . ASP B 1 136 ? -44.344 -16.656 -52.969 1 38.12 136 ASP B CA 1
ATOM 2297 C C . ASP B 1 136 ? -44.844 -18.094 -53.094 1 38.12 136 ASP B C 1
ATOM 2299 O O . ASP B 1 136 ? -44.188 -19.031 -52.625 1 38.12 136 ASP B O 1
ATOM 2303 N N . GLY B 1 137 ? -46.125 -18.328 -53.219 1 38.28 137 GLY B N 1
ATOM 2304 C CA . GLY B 1 137 ? -46.906 -19.5 -53.562 1 38.28 137 GLY B CA 1
ATOM 2305 C C . GLY B 1 137 ? -46.25 -20.406 -54.594 1 38.28 137 GLY B C 1
ATOM 2306 O O . GLY B 1 137 ? -46.688 -20.469 -55.75 1 38.28 137 GLY B O 1
ATOM 2307 N N . GLY B 1 138 ? -44.938 -20.406 -54.625 1 33.03 138 GLY B N 1
ATOM 2308 C CA . GLY B 1 138 ? -44.344 -21.219 -55.688 1 33.03 138 GLY B CA 1
ATOM 2309 C C . GLY B 1 138 ? -44.875 -22.641 -55.719 1 33.03 138 GLY B C 1
ATOM 2310 O O . GLY B 1 138 ? -45.125 -23.219 -54.688 1 33.03 138 GLY B O 1
ATOM 2311 N N . ALA B 1 139 ? -45.531 -23.016 -56.844 1 38.28 139 ALA B N 1
ATOM 2312 C CA . ALA B 1 139 ? -46.156 -24.266 -57.25 1 38.28 139 ALA B CA 1
ATOM 2313 C C . ALA B 1 139 ? -45.344 -25.484 -56.812 1 38.28 139 ALA B C 1
ATOM 2315 O O . ALA B 1 139 ? -44.125 -25.375 -56.656 1 38.28 139 ALA B O 1
ATOM 2316 N N . PRO B 1 140 ? -45.969 -26.438 -56.062 1 37.81 140 PRO B N 1
ATOM 2317 C CA . PRO B 1 140 ? -45.406 -27.719 -55.625 1 37.81 140 PRO B CA 1
ATOM 2318 C C . PRO B 1 140 ? -44.656 -28.438 -56.75 1 37.81 140 PRO B C 1
ATOM 2320 O O . PRO B 1 140 ? -45.188 -28.578 -57.844 1 37.81 140 PRO B O 1
ATOM 2323 N N . LEU B 1 141 ? -43.438 -28.078 -56.906 1 32.62 141 LEU B N 1
ATOM 2324 C CA . LEU B 1 141 ? -42.625 -28.703 -57.969 1 32.62 141 LEU B CA 1
ATOM 2325 C C . LEU B 1 141 ? -42.875 -30.219 -58 1 32.62 141 LEU B C 1
ATOM 2327 O O . LEU B 1 141 ? -42.938 -30.859 -56.938 1 32.62 141 LEU B O 1
ATOM 2331 N N . PHE B 1 142 ? -43.5 -30.734 -59.062 1 35.56 142 PHE B N 1
ATOM 2332 C CA . PHE B 1 142 ? -43.844 -32.094 -59.469 1 35.56 142 PHE B CA 1
ATOM 2333 C C . PHE B 1 142 ? -42.688 -33.031 -59.312 1 35.56 142 PHE B C 1
ATOM 2335 O O . PHE B 1 142 ? -41.594 -32.781 -59.812 1 35.56 142 PHE B O 1
ATOM 2342 N N . ALA B 1 143 ? -42.625 -33.625 -58.125 1 32.47 143 ALA B N 1
ATOM 2343 C CA . ALA B 1 143 ? -41.719 -34.719 -57.781 1 32.47 143 ALA B CA 1
ATOM 2344 C C . ALA B 1 143 ? -41.688 -35.75 -58.906 1 32.47 143 ALA B C 1
ATOM 2346 O O . ALA B 1 143 ? -42.188 -36.875 -58.75 1 32.47 143 ALA B O 1
ATOM 2347 N N . ASP B 1 144 ? -41.844 -35.344 -60.219 1 30.44 144 ASP B N 1
ATOM 2348 C CA . ASP B 1 144 ? -42.031 -36.438 -61.125 1 30.44 144 ASP B CA 1
ATOM 2349 C C . ASP B 1 144 ? -40.781 -37.344 -61.156 1 30.44 144 ASP B C 1
ATOM 2351 O O . ASP B 1 144 ? -40.594 -38.125 -62.094 1 30.44 144 ASP B O 1
ATOM 2355 N N . GLY B 1 145 ? -39.875 -37.188 -60.219 1 30.22 145 GLY B N 1
ATOM 2356 C CA . GLY B 1 145 ? -38.656 -37.844 -60.656 1 30.22 145 GLY B CA 1
ATOM 2357 C C . GLY B 1 145 ? -38.844 -39.312 -60.969 1 30.22 145 GLY B C 1
ATOM 2358 O O . GLY B 1 145 ? -39.312 -40.094 -60.125 1 30.22 145 GLY B O 1
ATOM 2359 N N . ALA B 1 146 ? -39.031 -39.594 -62.281 1 30.59 146 ALA B N 1
ATOM 2360 C CA . ALA B 1 146 ? -39.281 -40.844 -63.031 1 30.59 146 ALA B CA 1
ATOM 2361 C C . ALA B 1 146 ? -38.312 -41.938 -62.594 1 30.59 146 ALA B C 1
ATOM 2363 O O . ALA B 1 146 ? -37.188 -41.656 -62.125 1 30.59 146 ALA B O 1
ATOM 2364 N N . PRO B 1 147 ? -38.844 -43.125 -62.312 1 34.97 147 PRO B N 1
ATOM 2365 C CA . PRO B 1 147 ? -38.188 -44.406 -62 1 34.97 147 PRO B CA 1
ATOM 2366 C C . PRO B 1 147 ? -37.125 -44.812 -63 1 34.97 147 PRO B C 1
ATOM 2368 O O . PRO B 1 147 ? -37.438 -44.906 -64.188 1 34.97 147 PRO B O 1
ATOM 2371 N N . SER B 1 148 ? -36.062 -44.156 -63.125 1 29.31 148 SER B N 1
ATOM 2372 C CA . SER B 1 148 ? -35.188 -44.531 -64.25 1 29.31 148 SER B CA 1
ATOM 2373 C C . SER B 1 148 ? -34.875 -46.031 -64.188 1 29.31 148 SER B C 1
ATOM 2375 O O . SER B 1 148 ? -34.375 -46.562 -63.219 1 29.31 148 SER B O 1
ATOM 2377 N N . THR B 1 149 ? -35.688 -46.812 -64.938 1 31.19 149 THR B N 1
ATOM 2378 C CA . THR B 1 149 ? -35.531 -48.219 -65.312 1 31.19 149 THR B CA 1
ATOM 2379 C C . THR B 1 149 ? -34.156 -48.469 -65.938 1 31.19 149 THR B C 1
ATOM 2381 O O . THR B 1 149 ? -33.844 -47.969 -67 1 31.19 149 THR B O 1
ATOM 2384 N N . ASP B 1 150 ? -33.094 -48.312 -65.188 1 29.31 150 ASP B N 1
ATOM 2385 C CA . ASP B 1 150 ? -31.828 -48.625 -65.812 1 29.31 150 ASP B CA 1
ATOM 2386 C C . ASP B 1 150 ? -31.891 -49.938 -66.562 1 29.31 150 ASP B C 1
ATOM 2388 O O . ASP B 1 150 ? -32.344 -50.938 -66.062 1 29.31 150 ASP B O 1
ATOM 2392 N N . LEU B 1 151 ? -31.859 -49.844 -67.938 1 27.03 151 LEU B N 1
ATOM 2393 C CA . LEU B 1 151 ? -31.797 -50.719 -69.062 1 27.03 151 LEU B CA 1
ATOM 2394 C C . LEU B 1 151 ? -30.766 -51.844 -68.875 1 27.03 151 LEU B C 1
ATOM 2396 O O . LEU B 1 151 ? -29.844 -51.688 -68.062 1 27.03 151 LEU B O 1
ATOM 2400 N N . GLU B 1 152 ? -30.859 -52.969 -69.75 1 29.34 152 GLU B N 1
ATOM 2401 C CA . GLU B 1 152 ? -30.641 -54.375 -70.125 1 29.34 152 GLU B CA 1
ATOM 2402 C C . GLU B 1 152 ? -29.203 -54.625 -70.562 1 29.34 152 GLU B C 1
ATOM 2404 O O . GLU B 1 152 ? -28.656 -55.719 -70.375 1 29.34 152 GLU B O 1
ATOM 2409 N N . VAL B 1 153 ? -28.484 -53.719 -71.188 1 28.92 153 VAL B N 1
ATOM 2410 C CA . VAL B 1 153 ? -27.844 -54.312 -72.375 1 28.92 153 VAL B CA 1
ATOM 2411 C C . VAL B 1 153 ? -26.891 -55.406 -71.938 1 28.92 153 VAL B C 1
ATOM 2413 O O . VAL B 1 153 ? -26.406 -55.406 -70.812 1 28.92 153 VAL B O 1
ATOM 2416 N N . ASP B 1 154 ? -26.562 -56.469 -72.875 1 29.02 154 ASP B N 1
ATOM 2417 C CA . ASP B 1 154 ? -26.172 -57.75 -73.438 1 29.02 154 ASP B CA 1
ATOM 2418 C C . ASP B 1 154 ? -24.656 -57.875 -73.562 1 29.02 154 ASP B C 1
ATOM 2420 O O . ASP B 1 154 ? -24.141 -58.844 -74.125 1 29.02 154 ASP B O 1
ATOM 2424 N N . GLY B 1 155 ? -23.922 -56.875 -73.188 1 24.7 155 GLY B N 1
ATOM 2425 C CA . GLY B 1 155 ? -22.781 -56.906 -74.125 1 24.7 155 GLY B CA 1
ATOM 2426 C C . GLY B 1 155 ? -22 -58.188 -74.062 1 24.7 155 GLY B C 1
ATOM 2427 O O . GLY B 1 155 ? -21.828 -58.781 -73 1 24.7 155 GLY B O 1
ATOM 2428 N N . GLU B 1 156 ? -21.875 -58.781 -75.25 1 29.92 156 GLU B N 1
ATOM 2429 C CA . GLU B 1 156 ? -21.266 -59.969 -75.875 1 29.92 156 GLU B CA 1
ATOM 2430 C C . GLU B 1 156 ? -19.75 -60 -75.688 1 29.92 156 GLU B C 1
ATOM 2432 O O . GLU B 1 156 ? -19.094 -61 -75.938 1 29.92 156 GLU B O 1
ATOM 2437 N N . LEU B 1 157 ? -19.141 -59.094 -75.062 1 22.83 157 LEU B N 1
ATOM 2438 C CA . LEU B 1 157 ? -17.781 -59.094 -75.625 1 22.83 157 LEU B CA 1
ATOM 2439 C C . LEU B 1 157 ? -17.125 -60.469 -75.5 1 22.83 157 LEU B C 1
ATOM 2441 O O . LEU B 1 157 ? -17.047 -60.969 -74.375 1 22.83 157 LEU B O 1
ATOM 2445 N N . ALA B 1 158 ? -16.859 -61.156 -76.688 1 25.08 158 ALA B N 1
ATOM 2446 C CA . ALA B 1 158 ? -16.094 -62.25 -77.25 1 25.08 158 ALA B CA 1
ATOM 2447 C C . ALA B 1 158 ? -14.625 -62.188 -76.812 1 25.08 158 ALA B C 1
ATOM 2449 O O . ALA B 1 158 ? -13.992 -63.219 -76.562 1 25.08 158 ALA B O 1
ATOM 2450 N N . ASP B 1 159 ? -14.07 -61.031 -77.188 1 22.36 159 ASP B N 1
ATOM 2451 C CA . ASP B 1 159 ? -13.07 -61.188 -78.25 1 22.36 159 ASP B CA 1
ATOM 2452 C C . ASP B 1 159 ? -11.906 -62.031 -77.75 1 22.36 159 ASP B C 1
ATOM 2454 O O . ASP B 1 159 ? -11.75 -62.281 -76.562 1 22.36 159 ASP B O 1
ATOM 2458 N N . SER B 1 160 ? -10.82 -61.562 -78.312 1 23.86 160 SER B N 1
ATOM 2459 C CA . SER B 1 160 ? -9.68 -61.969 -79.125 1 23.86 160 SER B CA 1
ATOM 2460 C C . SER B 1 160 ? -8.625 -62.688 -78.312 1 23.86 160 SER B C 1
ATOM 2462 O O . SER B 1 160 ? -8.578 -62.5 -77.062 1 23.86 160 SER B O 1
ATOM 2464 N N . GLU B 1 161 ? -7.625 -63.125 -79.062 1 23.52 161 GLU B N 1
ATOM 2465 C CA . GLU B 1 161 ? -6.574 -64.062 -79.438 1 23.52 161 GLU B CA 1
ATOM 2466 C C . GLU B 1 161 ? -5.391 -63.969 -78.5 1 23.52 161 GLU B C 1
ATOM 2468 O O . GLU B 1 161 ? -4.836 -65 -78.062 1 23.52 161 GLU B O 1
ATOM 2473 N N . ALA B 1 162 ? -4.637 -62.75 -78.875 1 21.14 162 ALA B N 1
ATOM 2474 C CA . ALA B 1 162 ? -3.213 -62.906 -79.188 1 21.14 162 ALA B CA 1
ATOM 2475 C C . ALA B 1 162 ? -2.477 -63.562 -78.062 1 21.14 162 ALA B C 1
ATOM 2477 O O . ALA B 1 162 ? -2.889 -63.469 -76.875 1 21.14 162 ALA B O 1
ATOM 2478 N N . ALA B 1 163 ? -1.234 -63.562 -78.438 1 22.97 163 ALA B N 1
ATOM 2479 C CA . ALA B 1 163 ? 0.171 -63.938 -78.5 1 22.97 163 ALA B CA 1
ATOM 2480 C C . ALA B 1 163 ? 0.94 -63.594 -77.25 1 22.97 163 ALA B C 1
ATOM 2482 O O . ALA B 1 163 ? 0.735 -62.531 -76.625 1 22.97 163 ALA B O 1
#